Protein AF-A0A8S1VBM0-F1 (afdb_monomer_lite)

Secondary structure (DSSP, 8-state):
------S-HHHHHHHHHHHHHHHHHHHHHPPPSS--SPPP--SS---TT--HHHHHHHHHHHHHHHHHHHHHHHHHHHHHHHGGGT-----TTTTTTHHHHHHHHHHHHHHHHHHHHHHHH------HHHHHHHHHHHHHHHHHHHHHHHHS--HHHHHHHHHHHHHHHHHHHHHHHHHHHHHHHHGGG-----

Sequence (194 aa):
MWNIISINPICQKKKLVSDQERLLLNCKNMRKTINNGEPWKPSHSLSKVNNKYSHQEENKIMYQNNILLSKMMDIQRHNLRSQSSGQLPLSLSHVSNLNQRKFEKFKINQENQKFLSRLQSASSIYNKNYWYHDNEKNEIYKQIILKRTKLNQDYNDLARKSLETRSTGRMISSQQFKRRQMSDEQFYYQQPPE

Foldseek 3Di:
DDPCPDPDVVSVLVVLLVVLLVVVVCVVPPDDPDDPDDPDDDPDPPPPPDPVVVVVVVVVVVVVVVVVVVVVVVVVVVQVVCVVPPDHPPPPVVVPCPVVVVVVVVVVVVVVVVVVVCVVPDDPPDDVVVVVVVVVVVVVVVVVVVVVPVVDPPSNVVSVVVVVVVVVVVVVVVVVVVVVVVVVVVVVPDDDDD

pLDDT: mean 73.41, std 15.03, range [41.31, 97.12]

Structure (mmCIF, N/CA/C/O backbone):
data_AF-A0A8S1VBM0-F1
#
_entry.id   AF-A0A8S1VBM0-F1
#
loop_
_atom_site.group_PDB
_atom_site.id
_atom_site.type_symbol
_atom_site.label_atom_id
_atom_site.label_alt_id
_atom_site.label_comp_id
_atom_site.label_asym_id
_atom_site.label_entity_id
_atom_site.label_seq_id
_atom_site.pdbx_PDB_ins_code
_atom_site.Cartn_x
_atom_site.Cartn_y
_atom_site.Cartn_z
_atom_site.occupancy
_atom_site.B_iso_or_equiv
_atom_site.auth_seq_id
_atom_site.auth_comp_id
_atom_site.auth_asym_id
_atom_site.auth_atom_id
_atom_site.pdbx_PDB_model_num
ATOM 1 N N . MET A 1 1 ? 27.406 -29.392 -24.082 1.00 41.31 1 MET A N 1
ATOM 2 C CA . MET A 1 1 ? 26.660 -28.392 -24.882 1.00 41.31 1 MET A CA 1
ATOM 3 C C . MET A 1 1 ? 27.545 -27.174 -25.080 1.00 41.31 1 MET A C 1
ATOM 5 O O . MET A 1 1 ? 27.805 -26.466 -24.117 1.00 41.31 1 MET A O 1
ATOM 9 N N . TRP A 1 2 ? 28.052 -26.958 -26.292 1.00 50.28 2 TRP A N 1
ATOM 10 C CA . TRP A 1 2 ? 28.900 -25.807 -26.598 1.00 50.28 2 TRP A CA 1
ATOM 11 C C . TRP A 1 2 ? 28.019 -24.590 -26.868 1.00 50.28 2 TRP A C 1
ATOM 13 O O . TRP A 1 2 ? 27.415 -24.469 -27.930 1.00 50.28 2 TRP A O 1
ATOM 23 N N . ASN A 1 3 ? 27.923 -23.689 -25.894 1.00 54.72 3 ASN A N 1
ATOM 24 C CA . ASN A 1 3 ? 27.329 -22.373 -26.101 1.00 54.72 3 ASN A CA 1
ATOM 25 C C . ASN A 1 3 ? 28.380 -21.508 -26.817 1.00 54.72 3 ASN A C 1
ATOM 27 O O . ASN A 1 3 ? 29.051 -20.686 -26.199 1.00 54.72 3 ASN A O 1
ATOM 31 N N . ILE A 1 4 ? 28.585 -21.750 -28.117 1.00 57.62 4 ILE A N 1
ATOM 32 C CA . ILE A 1 4 ? 29.462 -20.922 -28.952 1.00 57.62 4 ILE A CA 1
ATOM 33 C C . ILE A 1 4 ? 28.720 -19.608 -29.188 1.00 57.62 4 ILE A C 1
ATOM 35 O O . ILE A 1 4 ? 28.039 -19.404 -30.192 1.00 57.62 4 ILE A O 1
ATOM 39 N N . ILE A 1 5 ? 28.799 -18.709 -28.211 1.00 59.00 5 ILE A N 1
ATOM 40 C CA . ILE A 1 5 ? 28.546 -17.299 -28.460 1.00 59.00 5 ILE A CA 1
ATOM 41 C C . ILE A 1 5 ? 29.641 -16.889 -29.439 1.00 59.00 5 ILE A C 1
ATOM 43 O O . ILE A 1 5 ? 30.825 -16.930 -29.114 1.00 59.00 5 ILE A O 1
ATOM 47 N N . SER A 1 6 ? 29.250 -16.577 -30.671 1.00 61.38 6 SER A N 1
ATOM 48 C CA . SER A 1 6 ? 30.164 -16.089 -31.699 1.00 61.38 6 SER A CA 1
ATOM 49 C C . SER A 1 6 ? 31.063 -14.993 -31.117 1.00 61.38 6 SER A C 1
ATOM 51 O O . SER A 1 6 ? 30.552 -14.022 -30.555 1.00 61.38 6 SER A O 1
ATOM 53 N N . ILE A 1 7 ? 32.380 -15.110 -31.285 1.00 69.56 7 ILE A N 1
ATOM 54 C CA . ILE A 1 7 ? 33.352 -14.083 -30.863 1.00 69.56 7 ILE A CA 1
ATOM 55 C C . ILE A 1 7 ? 33.103 -12.755 -31.610 1.00 69.56 7 ILE A C 1
ATOM 57 O O . ILE A 1 7 ? 33.493 -11.687 -31.152 1.00 69.56 7 ILE A O 1
ATOM 61 N N . ASN A 1 8 ? 32.389 -12.801 -32.741 1.00 81.56 8 ASN A N 1
ATOM 62 C CA . ASN A 1 8 ? 32.044 -11.626 -33.527 1.00 81.56 8 ASN A CA 1
ATOM 63 C C . ASN A 1 8 ? 31.072 -10.686 -32.766 1.00 81.56 8 ASN A C 1
ATOM 65 O O . ASN A 1 8 ? 29.928 -11.081 -32.496 1.00 81.56 8 ASN A O 1
ATOM 69 N N . PRO A 1 9 ? 31.466 -9.424 -32.496 1.00 78.75 9 PRO A N 1
ATOM 70 C CA . PRO A 1 9 ? 30.654 -8.467 -31.741 1.00 78.75 9 PRO A CA 1
ATOM 71 C C . PRO A 1 9 ? 29.328 -8.125 -32.436 1.00 78.75 9 PRO A C 1
ATOM 73 O O . PRO A 1 9 ? 28.331 -7.849 -31.770 1.00 78.75 9 PRO A O 1
ATOM 76 N N . ILE A 1 10 ? 29.262 -8.201 -33.769 1.00 80.44 10 ILE A N 1
ATOM 77 C CA . ILE A 1 10 ? 28.035 -7.943 -34.539 1.00 80.44 10 ILE A CA 1
ATOM 78 C C . ILE A 1 10 ? 26.997 -9.037 -34.275 1.00 80.44 10 ILE A C 1
ATOM 80 O O . ILE A 1 10 ? 25.811 -8.754 -34.097 1.00 80.44 10 ILE A O 1
ATOM 84 N N . CYS A 1 11 ? 27.432 -10.294 -34.237 1.00 79.44 11 CYS A N 1
ATOM 85 C CA . CYS A 1 11 ? 26.560 -11.435 -33.982 1.00 79.44 11 CYS A CA 1
ATOM 86 C C . CYS A 1 11 ? 26.061 -11.442 -32.528 1.00 79.44 11 CYS A C 1
ATOM 88 O O . CYS A 1 11 ? 24.878 -11.693 -32.298 1.00 79.44 11 CYS A O 1
ATOM 90 N N . GLN A 1 12 ? 26.913 -11.066 -31.566 1.00 79.88 12 GLN A N 1
ATOM 91 C CA . GLN A 1 12 ? 26.509 -10.867 -30.167 1.00 79.88 12 GLN A CA 1
ATOM 92 C C . GLN A 1 12 ? 25.450 -9.772 -30.042 1.00 79.88 12 GLN A C 1
ATOM 94 O O . GLN A 1 12 ? 24.412 -9.976 -29.416 1.00 79.88 12 GLN A O 1
ATOM 99 N N . LYS A 1 13 ? 25.670 -8.639 -30.715 1.00 80.88 13 LYS A N 1
ATOM 100 C CA . LYS A 1 13 ? 24.728 -7.521 -30.751 1.00 80.88 13 LYS A CA 1
ATOM 101 C C . LYS A 1 13 ? 23.368 -7.924 -31.321 1.00 80.88 13 LYS A C 1
ATOM 103 O O . LYS A 1 13 ? 22.338 -7.618 -30.732 1.00 80.88 13 LYS A O 1
ATOM 108 N N . LYS A 1 14 ? 23.357 -8.639 -32.451 1.00 82.38 14 LYS A N 1
ATOM 109 C CA . LYS A 1 14 ? 22.121 -9.147 -33.070 1.00 82.38 14 LYS A CA 1
ATOM 110 C C . LYS A 1 14 ? 21.377 -10.117 -32.153 1.00 82.38 14 LYS A C 1
ATOM 112 O O . LYS A 1 14 ? 20.157 -10.029 -32.056 1.00 82.38 14 LYS A O 1
ATOM 117 N N . LYS A 1 15 ? 22.101 -11.012 -31.475 1.00 83.62 15 LYS A N 1
ATOM 118 C CA . LYS A 1 15 ? 21.513 -11.952 -30.515 1.00 83.62 15 LYS A CA 1
ATOM 119 C C . LYS A 1 15 ? 20.880 -11.217 -29.332 1.00 83.62 15 LYS A C 1
ATOM 121 O O . LYS A 1 15 ? 19.719 -11.468 -29.041 1.00 83.62 15 LYS A O 1
ATOM 126 N N . LEU A 1 16 ? 21.590 -10.256 -28.735 1.00 82.88 16 LEU A N 1
ATOM 127 C CA . LEU A 1 16 ? 21.067 -9.433 -27.639 1.00 82.88 16 LEU A CA 1
ATOM 128 C C . LEU A 1 16 ? 19.791 -8.687 -28.035 1.00 82.88 16 LEU A C 1
ATOM 130 O O . LEU A 1 16 ? 18.797 -8.765 -27.321 1.00 82.88 16 LEU A O 1
ATOM 134 N N . VAL A 1 17 ? 19.783 -8.040 -29.205 1.00 84.19 17 VAL A N 1
ATOM 135 C CA . VAL A 1 17 ? 18.581 -7.367 -29.722 1.00 84.19 17 VAL A CA 1
ATOM 136 C C . VAL A 1 17 ? 17.434 -8.363 -29.903 1.00 84.19 17 VAL A C 1
ATOM 138 O O . VAL A 1 17 ? 16.327 -8.089 -29.456 1.00 84.19 17 VAL A O 1
ATOM 141 N N . SER A 1 18 ? 17.688 -9.540 -30.484 1.00 84.06 18 SER A N 1
ATOM 142 C CA . SER A 1 18 ? 16.665 -10.581 -30.661 1.00 84.06 18 SER A CA 1
ATOM 143 C C . SER A 1 18 ? 16.118 -11.117 -29.331 1.00 84.06 18 SER A C 1
ATOM 145 O O . SER A 1 18 ? 14.921 -11.391 -29.220 1.00 84.06 18 SER A O 1
ATOM 147 N N . ASP A 1 19 ? 16.971 -11.281 -28.323 1.00 84.56 19 ASP A N 1
ATOM 148 C CA . ASP A 1 19 ? 16.567 -11.724 -26.988 1.00 84.56 19 ASP A CA 1
ATOM 149 C C . ASP A 1 19 ? 15.713 -10.645 -26.296 1.00 84.56 19 ASP A C 1
ATOM 151 O O . ASP A 1 19 ? 14.686 -10.958 -25.686 1.00 84.56 19 ASP A O 1
ATOM 155 N N . GLN A 1 20 ? 16.062 -9.365 -26.470 1.00 86.00 20 GLN A N 1
ATOM 156 C CA . GLN A 1 20 ? 15.263 -8.230 -25.996 1.00 86.00 20 GLN A CA 1
ATOM 157 C C . GLN A 1 20 ? 13.934 -8.076 -26.734 1.00 86.00 20 GLN A C 1
ATOM 159 O O . GLN A 1 20 ? 12.915 -7.831 -26.090 1.00 86.00 20 GLN A O 1
ATOM 164 N N . GLU A 1 21 ? 13.894 -8.285 -28.051 1.00 84.81 21 GLU A N 1
ATOM 165 C CA . GLU A 1 21 ? 12.643 -8.344 -28.819 1.00 84.81 21 GLU A CA 1
ATOM 166 C C . GLU A 1 21 ? 11.703 -9.410 -28.248 1.00 84.81 21 GLU A C 1
ATOM 168 O O . GLU A 1 21 ? 10.519 -9.148 -28.020 1.00 84.81 21 GLU A O 1
ATOM 173 N N . ARG A 1 22 ? 12.235 -10.609 -27.974 1.00 86.06 22 ARG A N 1
ATOM 174 C CA . ARG A 1 22 ? 11.466 -11.715 -27.396 1.00 86.06 22 ARG A CA 1
ATOM 175 C C . ARG A 1 22 ? 10.947 -11.367 -26.003 1.00 86.06 22 ARG A C 1
ATOM 177 O O . ARG A 1 22 ? 9.781 -11.629 -25.713 1.00 86.06 22 ARG A O 1
ATOM 184 N N . LEU A 1 23 ? 11.781 -10.760 -25.158 1.00 86.81 23 LEU A N 1
ATOM 185 C CA . LEU A 1 23 ? 11.381 -10.307 -23.826 1.00 86.81 23 LEU A CA 1
ATOM 186 C C . LEU A 1 23 ? 10.255 -9.268 -23.902 1.00 86.81 23 LEU A C 1
ATOM 188 O O . LEU A 1 23 ? 9.234 -9.434 -23.240 1.00 86.81 23 LEU A O 1
ATOM 192 N N . LEU A 1 24 ? 10.400 -8.239 -24.740 1.00 87.94 24 LEU A N 1
ATOM 193 C CA . LEU A 1 24 ? 9.384 -7.197 -24.913 1.00 87.94 24 LEU A CA 1
ATOM 194 C C . LEU A 1 24 ? 8.060 -7.772 -25.428 1.00 87.94 24 LEU A C 1
ATOM 196 O O . LEU A 1 24 ? 6.992 -7.389 -24.947 1.00 87.94 24 LEU A O 1
ATOM 200 N N . LEU A 1 25 ? 8.117 -8.722 -26.366 1.00 87.50 25 LEU A N 1
ATOM 201 C CA . LEU A 1 25 ? 6.931 -9.411 -26.869 1.00 87.50 25 LEU A CA 1
ATOM 202 C C . LEU A 1 25 ? 6.246 -10.233 -25.768 1.00 87.50 25 LEU A C 1
ATOM 204 O O . LEU A 1 25 ? 5.023 -10.184 -25.639 1.00 87.50 25 LEU A O 1
ATOM 208 N N . ASN A 1 26 ? 7.024 -10.938 -24.944 1.00 86.31 26 ASN A N 1
ATOM 209 C CA . ASN A 1 26 ? 6.504 -11.688 -23.803 1.00 86.31 26 ASN A CA 1
ATOM 210 C C . ASN A 1 26 ? 5.850 -10.760 -22.776 1.00 86.31 26 ASN A C 1
ATOM 212 O O . ASN A 1 26 ? 4.734 -11.032 -22.348 1.00 86.31 26 ASN A O 1
ATOM 216 N N . CYS A 1 27 ? 6.493 -9.641 -22.428 1.00 85.12 27 CYS A N 1
ATOM 217 C CA . CYS A 1 27 ? 5.931 -8.636 -21.526 1.00 85.12 27 CYS A CA 1
ATOM 218 C C . CYS A 1 27 ? 4.619 -8.051 -22.066 1.00 85.12 27 CYS A C 1
ATOM 220 O O . CYS A 1 27 ? 3.666 -7.891 -21.309 1.00 85.12 27 CYS A O 1
ATOM 222 N N . LYS A 1 28 ? 4.545 -7.771 -23.374 1.00 84.38 28 LYS A N 1
ATOM 223 C CA . LYS A 1 28 ? 3.330 -7.257 -24.022 1.00 84.38 28 LYS A CA 1
ATOM 224 C C . LYS A 1 28 ? 2.183 -8.271 -24.004 1.00 84.38 28 LYS A C 1
ATOM 226 O O . LYS A 1 28 ? 1.036 -7.886 -23.798 1.00 84.38 28 LYS A O 1
ATOM 231 N N . ASN A 1 29 ? 2.493 -9.546 -24.223 1.00 84.31 29 ASN A N 1
ATOM 232 C CA . ASN A 1 29 ? 1.507 -10.628 -24.294 1.00 84.31 29 ASN A CA 1
ATOM 233 C C . ASN A 1 29 ? 1.225 -11.281 -22.930 1.00 84.31 29 ASN A C 1
ATOM 235 O O . ASN A 1 29 ? 0.433 -12.222 -22.848 1.00 84.31 29 ASN A O 1
ATOM 239 N N . MET A 1 30 ? 1.870 -10.812 -21.861 1.00 86.25 30 MET A N 1
ATOM 240 C CA . MET A 1 30 ? 1.673 -11.338 -20.519 1.00 86.25 30 MET A CA 1
ATOM 241 C C . MET A 1 30 ? 0.244 -11.049 -20.055 1.00 86.25 30 MET A C 1
ATOM 243 O O . MET A 1 30 ? -0.233 -9.912 -20.110 1.00 86.25 30 MET A O 1
ATOM 247 N N . ARG A 1 31 ? -0.457 -12.087 -19.585 1.00 81.56 31 ARG A N 1
ATOM 248 C CA . ARG A 1 31 ? -1.799 -11.928 -19.017 1.00 81.56 31 ARG A CA 1
ATOM 249 C C . ARG A 1 31 ? -1.705 -11.061 -17.763 1.00 81.56 31 ARG A C 1
ATOM 251 O O . ARG A 1 31 ? -0.885 -11.324 -16.887 1.00 81.56 31 ARG A O 1
ATOM 258 N N . LYS A 1 32 ? -2.548 -10.032 -17.676 1.00 82.81 32 LYS A N 1
ATOM 259 C CA . LYS A 1 32 ? -2.642 -9.188 -16.481 1.00 82.81 32 LYS A CA 1
ATOM 260 C C . LYS A 1 32 ? -3.213 -10.028 -15.338 1.00 82.81 32 LYS A C 1
ATOM 262 O O . LYS A 1 32 ? -4.311 -10.558 -15.468 1.00 82.81 32 LYS A O 1
ATOM 267 N N . THR A 1 33 ? -2.480 -10.140 -14.235 1.00 83.31 33 THR A N 1
ATOM 268 C CA . THR A 1 33 ? -2.930 -10.868 -13.034 1.00 83.31 33 THR A CA 1
ATOM 269 C C . THR A 1 33 ? -4.038 -10.118 -12.296 1.00 83.31 33 THR A C 1
ATOM 271 O O . THR A 1 33 ? -4.876 -10.729 -11.642 1.00 83.31 33 THR A O 1
ATOM 274 N N . ILE A 1 34 ? -4.049 -8.788 -12.414 1.00 82.31 34 ILE A N 1
ATOM 275 C CA . ILE A 1 34 ? -5.032 -7.912 -11.780 1.00 82.31 34 ILE A CA 1
ATOM 276 C C . ILE A 1 34 ? -5.958 -7.377 -12.868 1.00 82.31 34 ILE A C 1
ATOM 278 O O . ILE A 1 34 ? -5.514 -6.764 -13.844 1.00 82.31 34 ILE A O 1
ATOM 282 N N . ASN A 1 35 ? -7.253 -7.632 -12.702 1.00 81.69 35 ASN A N 1
ATOM 283 C CA . ASN A 1 35 ? -8.274 -7.043 -13.546 1.00 81.69 35 ASN A CA 1
ATOM 284 C C . ASN A 1 35 ? -8.491 -5.583 -13.120 1.00 81.69 35 ASN A C 1
ATOM 286 O O . ASN A 1 35 ? -9.055 -5.328 -12.063 1.00 81.69 35 ASN A O 1
ATOM 290 N N . ASN A 1 36 ? -8.042 -4.643 -13.954 1.00 83.94 36 ASN A N 1
ATOM 291 C CA . ASN A 1 36 ? -8.299 -3.207 -13.783 1.00 83.94 36 ASN A CA 1
ATOM 292 C C . ASN A 1 36 ? -9.535 -2.736 -14.571 1.00 83.94 36 ASN A C 1
ATOM 294 O O . ASN A 1 36 ? -9.713 -1.538 -14.775 1.00 83.94 36 ASN A O 1
ATOM 298 N N . GLY A 1 37 ? -10.331 -3.664 -15.107 1.00 84.62 37 GLY A N 1
ATOM 299 C CA . GLY A 1 37 ? -11.600 -3.344 -15.742 1.00 84.62 37 GLY A CA 1
ATOM 300 C C . GLY A 1 37 ? -12.577 -2.746 -14.738 1.00 84.62 37 GLY A C 1
ATOM 301 O O . GLY A 1 37 ? -12.447 -2.928 -13.526 1.00 84.62 37 GLY A O 1
ATOM 302 N N . GLU A 1 38 ? -13.564 -2.024 -15.255 1.00 81.81 38 GLU A N 1
ATOM 303 C CA . GLU A 1 38 ? -14.639 -1.504 -14.424 1.00 81.81 38 GLU A CA 1
ATOM 304 C C . GLU A 1 38 ? -15.346 -2.674 -13.716 1.00 81.81 38 GLU A C 1
ATOM 306 O O . GLU A 1 38 ? -15.646 -3.685 -14.364 1.00 81.81 38 GLU A O 1
ATOM 311 N N . PRO A 1 39 ? -15.580 -2.590 -12.392 1.00 83.31 39 PRO A N 1
ATOM 312 C CA . PRO A 1 39 ? -16.314 -3.631 -11.694 1.00 83.31 39 PRO A CA 1
ATOM 313 C C . PRO A 1 39 ? -17.693 -3.786 -12.332 1.00 83.31 39 PRO A C 1
ATOM 315 O O . PRO A 1 39 ? -18.308 -2.805 -12.754 1.00 83.31 39 PRO A O 1
ATOM 318 N N . TRP A 1 40 ? -18.185 -5.022 -12.394 1.00 82.75 40 TRP A N 1
ATOM 319 C CA . TRP A 1 40 ? -19.515 -5.290 -12.925 1.00 82.75 40 TRP A CA 1
ATOM 320 C C . TRP A 1 40 ? -20.564 -4.448 -12.186 1.00 82.75 40 TRP A C 1
ATOM 322 O O . TRP A 1 40 ? -20.644 -4.473 -10.955 1.00 82.75 40 TRP A O 1
ATOM 332 N N . LYS A 1 41 ? -21.363 -3.697 -12.950 1.00 76.56 41 LYS A N 1
ATOM 333 C CA . LYS A 1 41 ? -22.468 -2.884 -12.441 1.00 76.56 41 LYS A CA 1
ATOM 334 C C . LYS A 1 41 ? -23.795 -3.561 -12.804 1.00 76.56 41 LYS A C 1
ATOM 336 O O . LYS A 1 41 ? -24.053 -3.749 -13.993 1.00 76.56 41 LYS A O 1
ATOM 341 N N . PRO A 1 42 ? -24.649 -3.913 -11.828 1.00 76.31 42 PRO A N 1
ATOM 342 C CA . PRO A 1 42 ? -25.987 -4.402 -12.127 1.00 76.31 42 PRO A CA 1
ATOM 343 C C . PRO A 1 42 ? -26.808 -3.334 -12.860 1.00 76.31 42 PRO A C 1
ATOM 345 O O . PRO A 1 42 ? -26.780 -2.160 -12.495 1.00 76.31 42 PRO A O 1
ATOM 348 N N . SER A 1 43 ? -27.577 -3.763 -13.865 1.00 70.06 43 SER A N 1
ATOM 349 C CA . SER A 1 43 ? -28.420 -2.889 -14.702 1.00 70.06 43 SER A CA 1
ATOM 350 C C . SER A 1 43 ? -29.561 -2.209 -13.933 1.00 70.06 43 SER A C 1
ATOM 352 O O . SER A 1 43 ? -30.090 -1.195 -14.383 1.00 70.06 43 SER A O 1
ATOM 354 N N . HIS A 1 44 ? -29.945 -2.745 -12.774 1.00 64.69 44 HIS A N 1
ATOM 355 C CA . HIS A 1 44 ? -30.928 -2.144 -11.884 1.00 64.69 44 HIS A CA 1
ATOM 356 C C . HIS A 1 44 ? -30.281 -1.916 -10.526 1.00 64.69 44 HIS A C 1
ATOM 358 O O . HIS A 1 44 ? -29.773 -2.846 -9.900 1.00 64.69 44 HIS A O 1
ATOM 364 N N . SER A 1 45 ? -30.289 -0.656 -10.091 1.00 55.34 45 SER A N 1
ATOM 365 C CA . SER A 1 45 ? -29.896 -0.256 -8.747 1.00 55.34 45 SER A CA 1
ATOM 366 C C . SER A 1 45 ? -30.650 -1.140 -7.756 1.00 55.34 45 SER A C 1
ATOM 368 O O . SER A 1 45 ? -31.877 -1.056 -7.670 1.00 55.34 45 SER A O 1
ATOM 370 N N . LEU A 1 46 ? -29.941 -2.001 -7.019 1.00 57.47 46 LEU A N 1
ATOM 371 C CA . LEU A 1 46 ? -30.458 -2.499 -5.750 1.00 57.47 46 LEU A CA 1
ATOM 372 C C . LEU A 1 46 ? -30.592 -1.256 -4.880 1.00 57.47 46 LEU A C 1
ATOM 374 O O . LEU A 1 46 ? -29.626 -0.791 -4.277 1.00 57.47 46 LEU A O 1
ATOM 378 N N . SER A 1 47 ? -31.778 -0.654 -4.973 1.00 55.03 47 SER A N 1
ATOM 379 C CA . SER A 1 47 ? -32.186 0.561 -4.300 1.00 55.03 47 SER A CA 1
ATOM 380 C C . SER A 1 47 ? -31.595 0.564 -2.899 1.00 55.03 47 SER A C 1
ATOM 382 O O . SER A 1 47 ? -31.883 -0.322 -2.092 1.00 55.03 47 SER A O 1
ATOM 384 N N . LYS A 1 48 ? -30.792 1.591 -2.607 1.00 55.66 48 LYS A N 1
ATOM 385 C CA . LYS A 1 48 ? -30.218 1.868 -1.283 1.00 55.66 48 LYS A CA 1
ATOM 386 C C . LYS A 1 48 ? -31.279 1.992 -0.175 1.00 55.66 48 LYS A C 1
ATOM 388 O O . LYS A 1 48 ? -30.919 2.188 0.975 1.00 55.66 48 LYS A O 1
ATOM 393 N N . VAL A 1 49 ? -32.565 1.893 -0.514 1.00 54.88 49 VAL A N 1
ATOM 394 C CA . VAL A 1 49 ? -33.705 2.151 0.366 1.00 54.88 49 VAL A CA 1
ATOM 395 C C . VAL A 1 49 ? -34.502 0.882 0.701 1.00 54.88 49 VAL A C 1
ATOM 397 O O . VAL A 1 49 ? -35.367 0.933 1.562 1.00 54.88 49 VAL A O 1
ATOM 400 N N . ASN A 1 50 ? -34.234 -0.270 0.070 1.00 56.22 50 ASN A N 1
ATOM 401 C CA . ASN A 1 50 ? -34.991 -1.500 0.353 1.00 56.22 50 ASN A CA 1
ATOM 402 C C . ASN A 1 50 ? -34.096 -2.739 0.482 1.00 56.22 50 ASN A C 1
ATOM 404 O O . ASN A 1 50 ? -34.374 -3.807 -0.068 1.00 56.22 50 ASN A O 1
ATOM 408 N N . ASN A 1 51 ? -32.984 -2.601 1.208 1.00 60.81 51 ASN A N 1
ATOM 409 C CA . ASN A 1 51 ? -32.241 -3.770 1.651 1.00 60.81 51 ASN A CA 1
ATOM 410 C C . ASN A 1 51 ? -33.033 -4.436 2.786 1.00 60.81 51 ASN A C 1
ATOM 412 O O . ASN A 1 51 ? -32.935 -4.027 3.943 1.00 60.81 51 ASN A O 1
ATOM 416 N N . LYS A 1 52 ? -33.825 -5.461 2.442 1.00 58.31 52 LYS A N 1
ATOM 417 C CA . LYS A 1 52 ? -34.625 -6.287 3.367 1.00 58.31 52 LYS A CA 1
ATOM 418 C C . LYS A 1 52 ? -33.856 -6.690 4.635 1.00 58.31 52 LYS A C 1
ATOM 420 O O . LYS A 1 52 ? -34.461 -6.813 5.694 1.00 58.31 52 LYS A O 1
ATOM 425 N N . TYR A 1 53 ? -32.537 -6.864 4.538 1.00 56.84 53 TYR A N 1
ATOM 426 C CA . TYR A 1 53 ? -31.680 -7.243 5.660 1.00 56.84 53 TYR A CA 1
ATOM 427 C C . TYR A 1 53 ? -31.352 -6.072 6.607 1.00 56.84 53 TYR A C 1
ATOM 429 O O . TYR A 1 53 ? -31.377 -6.277 7.817 1.00 56.84 53 TYR A O 1
ATOM 437 N N . SER A 1 54 ? -31.157 -4.847 6.092 1.00 62.19 54 SER A N 1
ATOM 438 C CA . SER A 1 54 ? -30.913 -3.644 6.923 1.00 62.19 54 SER A CA 1
ATOM 439 C C . SER A 1 54 ? -32.125 -3.333 7.794 1.00 62.19 54 SER A C 1
ATOM 441 O O . SER A 1 54 ? -32.013 -3.159 9.002 1.00 62.19 54 SER A O 1
ATOM 443 N N . HIS A 1 55 ? -33.318 -3.379 7.197 1.00 67.62 55 HIS A N 1
ATOM 444 C CA . HIS A 1 55 ? -34.551 -3.056 7.909 1.00 67.62 55 HIS A CA 1
ATOM 445 C C . HIS A 1 55 ? -34.908 -4.107 8.975 1.00 67.62 55 HIS A C 1
ATOM 447 O O . HIS A 1 55 ? -35.482 -3.790 10.014 1.00 67.62 55 HIS A O 1
ATOM 453 N N . GLN A 1 56 ? -34.552 -5.378 8.755 1.00 74.25 56 GLN A N 1
ATOM 454 C CA . GLN A 1 56 ? -34.717 -6.425 9.768 1.00 74.25 56 GLN A CA 1
ATOM 455 C C . GLN A 1 56 ? -33.776 -6.236 10.961 1.00 74.25 56 GLN A C 1
ATOM 457 O O . GLN A 1 56 ? -34.177 -6.499 12.094 1.00 74.25 56 GLN A O 1
ATOM 462 N N . GLU A 1 57 ? -32.541 -5.802 10.724 1.00 74.56 57 GLU A N 1
ATOM 463 C CA . GLU A 1 57 ? -31.568 -5.543 11.784 1.00 74.56 57 GLU A CA 1
ATOM 464 C C . GLU A 1 57 ? -31.929 -4.284 12.582 1.00 74.56 57 GLU A C 1
ATOM 466 O O . GLU A 1 57 ? -31.994 -4.338 13.809 1.00 74.56 57 GLU A O 1
ATOM 471 N N . GLU A 1 58 ? -32.308 -3.199 11.903 1.00 79.69 58 GLU A N 1
ATOM 472 C CA . GLU A 1 58 ? -32.821 -1.970 12.523 1.00 79.69 58 GLU A CA 1
ATOM 473 C C . GLU A 1 58 ? -34.047 -2.241 13.410 1.00 79.69 58 GLU A C 1
ATOM 475 O O . GLU A 1 58 ? -34.104 -1.788 14.554 1.00 79.69 58 GLU A O 1
ATOM 480 N N . ASN A 1 59 ? -35.001 -3.051 12.938 1.00 84.88 59 ASN A N 1
ATOM 481 C CA . ASN A 1 59 ? -36.184 -3.418 13.721 1.00 84.88 59 ASN A CA 1
ATOM 482 C C . ASN A 1 59 ? -35.845 -4.295 14.937 1.00 84.88 59 ASN A C 1
ATOM 484 O O . ASN A 1 59 ? -36.450 -4.135 15.999 1.00 84.88 59 ASN A O 1
ATOM 488 N N . LYS A 1 60 ? -34.857 -5.195 14.824 1.00 88.56 60 LYS A N 1
ATOM 489 C CA . LYS A 1 60 ? -34.357 -5.972 15.972 1.00 88.56 60 LYS A CA 1
ATOM 490 C C . LYS A 1 60 ? -33.706 -5.067 17.012 1.00 88.56 60 LYS A C 1
ATOM 492 O O . LYS A 1 60 ? -33.975 -5.235 18.200 1.00 88.56 60 LYS A O 1
ATOM 497 N N . ILE A 1 61 ? -32.899 -4.102 16.572 1.00 85.19 61 ILE A N 1
ATOM 498 C CA . ILE A 1 61 ? -32.265 -3.112 17.448 1.00 85.19 61 ILE A CA 1
ATOM 499 C C . ILE A 1 61 ? -33.338 -2.283 18.162 1.00 85.19 61 ILE A C 1
ATOM 501 O O . ILE A 1 61 ? -33.304 -2.163 19.383 1.00 85.19 61 ILE A O 1
ATOM 505 N N . MET A 1 62 ? -34.341 -1.780 17.438 1.00 90.25 62 MET A N 1
ATOM 506 C CA . MET A 1 62 ? -35.447 -1.021 18.032 1.00 90.25 6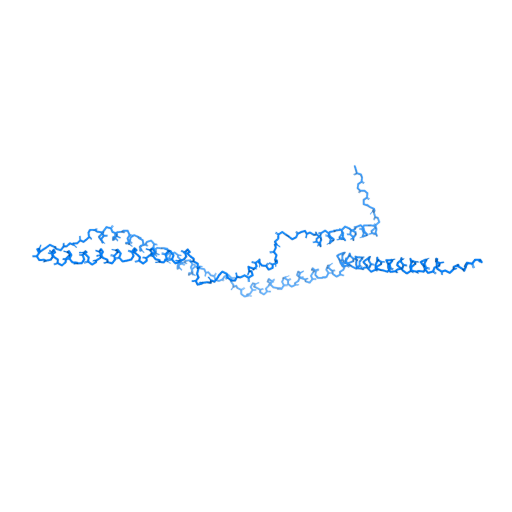2 MET A CA 1
ATOM 507 C C . MET A 1 62 ? -36.243 -1.843 19.052 1.00 90.25 62 MET A C 1
ATOM 509 O O . MET A 1 62 ? -36.542 -1.357 20.142 1.00 90.25 62 MET A O 1
ATOM 513 N N . TYR A 1 63 ? -36.538 -3.108 18.749 1.00 94.31 63 TYR A N 1
ATOM 514 C CA . TYR A 1 63 ? -37.215 -4.007 19.683 1.00 94.31 63 TYR A CA 1
ATOM 515 C C . TYR A 1 63 ? -36.393 -4.246 20.961 1.00 94.31 63 TYR A C 1
ATOM 517 O O . TYR A 1 63 ? -36.920 -4.142 22.070 1.00 94.31 63 TYR A O 1
ATOM 525 N N . GLN A 1 64 ? -35.089 -4.503 20.826 1.00 93.62 64 GLN A N 1
ATOM 526 C CA . GLN A 1 64 ? -34.189 -4.673 21.970 1.00 93.62 64 GLN A CA 1
ATOM 527 C C . GLN A 1 64 ? -34.051 -3.389 22.796 1.00 93.62 64 GLN A C 1
ATOM 529 O O . GLN A 1 64 ? -34.061 -3.457 24.026 1.00 93.62 64 GLN A O 1
ATOM 534 N N . ASN A 1 65 ? -33.997 -2.224 22.147 1.00 92.69 65 ASN A N 1
ATOM 535 C CA . ASN A 1 65 ? -33.965 -0.925 22.815 1.00 92.69 65 ASN A CA 1
ATOM 536 C C . ASN A 1 65 ? -35.246 -0.669 23.616 1.00 92.69 65 ASN A C 1
ATOM 538 O O . ASN A 1 65 ? -35.168 -0.206 24.750 1.00 92.69 65 ASN A O 1
ATOM 542 N N . ASN A 1 66 ? -36.412 -1.032 23.079 1.00 93.50 66 ASN A N 1
ATOM 543 C CA . ASN A 1 66 ? -37.679 -0.922 23.802 1.00 93.50 66 ASN A CA 1
ATOM 544 C C . ASN A 1 66 ? -37.717 -1.835 25.037 1.00 93.50 66 ASN A C 1
ATOM 546 O O . ASN A 1 66 ? -38.149 -1.405 26.106 1.00 93.50 66 ASN A O 1
ATOM 550 N N . ILE A 1 67 ? -37.209 -3.069 24.929 1.00 94.19 67 ILE A N 1
ATOM 551 C CA . ILE A 1 67 ? -37.075 -3.973 26.084 1.00 94.19 67 ILE A CA 1
ATOM 552 C C . ILE A 1 67 ? -36.131 -3.379 27.130 1.00 94.19 67 ILE A C 1
ATOM 554 O O . ILE A 1 67 ? -36.434 -3.406 28.324 1.00 94.19 67 ILE A O 1
ATOM 558 N N . LEU A 1 68 ? -34.980 -2.861 26.698 1.00 93.69 68 LEU A N 1
ATOM 559 C CA . LEU A 1 68 ? -34.002 -2.247 27.589 1.00 93.69 68 LEU A CA 1
ATOM 560 C C . LEU A 1 68 ? -34.606 -1.045 28.317 1.00 93.69 68 LEU A C 1
ATOM 562 O O . LEU A 1 68 ? -34.483 -0.956 29.535 1.00 93.69 68 LEU A O 1
ATOM 566 N N . LEU A 1 69 ? -35.297 -0.169 27.588 1.00 92.94 69 LEU A N 1
ATOM 567 C CA . LEU A 1 69 ? -35.966 0.999 28.145 1.00 92.94 69 LEU A CA 1
ATOM 568 C C . LEU A 1 69 ? -37.034 0.592 29.166 1.00 92.94 69 LEU A C 1
ATOM 570 O O . LEU A 1 69 ? -37.056 1.143 30.263 1.00 92.94 69 LEU A O 1
ATOM 574 N N . SER A 1 70 ? -37.860 -0.415 28.859 1.00 91.44 70 SER A N 1
ATOM 575 C CA . SER A 1 70 ? -38.842 -0.950 29.811 1.00 91.44 70 SER A CA 1
ATOM 576 C C . SER A 1 70 ? -38.164 -1.451 31.087 1.00 91.44 70 SER A C 1
ATOM 578 O O . SER A 1 70 ? -38.547 -1.052 32.182 1.00 91.44 70 SER A O 1
ATOM 580 N N . LYS A 1 71 ? -37.092 -2.244 30.962 1.00 92.50 71 LYS A N 1
ATOM 581 C CA . LYS A 1 71 ? -36.329 -2.746 32.116 1.00 92.50 71 LYS A CA 1
ATOM 582 C C . LYS A 1 71 ? -35.690 -1.621 32.928 1.00 92.50 71 LYS A C 1
ATOM 584 O O . LYS A 1 71 ? -35.682 -1.687 34.152 1.00 92.50 71 LYS A O 1
ATOM 589 N N . MET A 1 72 ? -35.159 -0.587 32.273 1.00 83.75 72 MET A N 1
ATOM 590 C CA . MET A 1 72 ? -34.608 0.592 32.947 1.00 83.75 72 MET A CA 1
ATOM 591 C C . MET A 1 72 ? -35.688 1.347 33.726 1.00 83.75 72 MET A C 1
ATOM 593 O O . MET A 1 72 ? -35.456 1.714 34.877 1.00 83.75 72 MET A O 1
ATOM 597 N N . MET A 1 73 ? -36.872 1.525 33.136 1.00 86.12 73 MET A N 1
ATOM 598 C CA . MET A 1 73 ? -38.020 2.143 33.802 1.00 86.12 73 MET A CA 1
ATOM 599 C C . MET A 1 73 ? -38.496 1.309 34.995 1.00 86.12 73 MET A C 1
ATOM 601 O O . MET A 1 73 ? -38.782 1.866 36.053 1.00 86.12 73 MET A O 1
ATOM 605 N N . ASP A 1 74 ? -38.529 -0.017 34.866 1.00 83.62 74 ASP A N 1
ATOM 606 C CA . ASP A 1 74 ? -38.900 -0.925 35.954 1.00 83.62 74 ASP A CA 1
ATOM 607 C C . ASP A 1 74 ? -37.879 -0.886 37.098 1.00 83.62 74 ASP A C 1
ATOM 609 O O . ASP A 1 74 ? -38.265 -0.803 38.264 1.00 83.62 74 ASP A O 1
ATOM 613 N N . ILE A 1 75 ? -36.579 -0.851 36.785 1.00 78.06 75 ILE A N 1
ATOM 614 C CA . ILE A 1 75 ? -35.505 -0.668 37.773 1.00 78.06 75 ILE A CA 1
ATOM 615 C C . ILE A 1 75 ? -35.644 0.684 38.478 1.00 78.06 75 ILE A C 1
ATOM 617 O O . ILE A 1 75 ? -35.552 0.747 39.702 1.00 78.06 75 ILE A O 1
ATOM 621 N N . GLN A 1 76 ? -35.895 1.769 37.741 1.00 76.69 76 GLN A N 1
ATOM 622 C CA . GLN A 1 76 ? -36.112 3.093 38.331 1.00 76.69 76 GLN A CA 1
ATOM 623 C C . GLN A 1 76 ? -37.329 3.100 39.261 1.00 76.69 76 GLN A C 1
ATOM 625 O O . GLN A 1 76 ? -37.231 3.579 40.389 1.00 76.69 76 GLN A O 1
ATOM 630 N N . ARG A 1 77 ? -38.451 2.510 38.834 1.00 75.62 77 ARG A N 1
ATOM 631 C CA . ARG A 1 77 ? -39.662 2.356 39.656 1.00 75.62 77 ARG A CA 1
ATOM 632 C C . ARG A 1 77 ? -39.400 1.517 40.906 1.00 75.62 77 ARG A C 1
ATOM 634 O O . ARG A 1 77 ? -39.852 1.888 41.985 1.00 75.62 77 ARG A O 1
ATOM 641 N N . HIS A 1 78 ? -38.645 0.426 40.788 1.00 69.00 78 HIS A N 1
ATOM 642 C CA . HIS A 1 78 ? -38.271 -0.425 41.917 1.00 69.00 78 HIS A CA 1
ATOM 643 C C . HIS A 1 78 ? -37.330 0.293 42.897 1.00 69.00 78 HIS A C 1
ATOM 645 O O . HIS A 1 78 ? -37.524 0.205 44.106 1.00 69.00 78 HIS A O 1
ATOM 651 N N . ASN A 1 79 ? -36.361 1.064 42.397 1.00 61.66 79 ASN A N 1
ATOM 652 C CA . ASN A 1 79 ? -35.458 1.876 43.218 1.00 61.66 79 ASN A CA 1
ATOM 653 C C . ASN A 1 79 ? -36.203 2.996 43.957 1.00 61.66 79 ASN A C 1
ATOM 655 O O . ASN A 1 79 ? -35.898 3.271 45.112 1.00 61.66 79 ASN A O 1
ATOM 659 N N . LEU A 1 80 ? -37.214 3.610 43.335 1.00 60.44 80 LEU A N 1
ATOM 660 C CA . LEU A 1 80 ? -38.094 4.578 44.001 1.00 60.44 80 LEU A CA 1
ATOM 661 C C . LEU A 1 80 ? -38.928 3.914 45.109 1.00 60.44 80 LEU A C 1
ATOM 663 O O . LEU A 1 80 ? -39.160 4.518 46.153 1.00 60.44 80 LEU A O 1
ATOM 667 N N . ARG A 1 81 ? -39.335 2.654 44.912 1.00 56.88 81 ARG A N 1
ATOM 668 C CA . ARG A 1 81 ? -40.099 1.868 45.893 1.00 56.88 81 ARG A CA 1
ATOM 669 C C . ARG A 1 81 ? -39.237 1.318 47.038 1.00 56.88 81 ARG A C 1
ATOM 671 O O . ARG A 1 81 ? -39.755 1.149 48.131 1.00 56.88 81 ARG A O 1
ATOM 678 N N . SER A 1 82 ? -37.940 1.071 46.825 1.00 52.84 82 SER A N 1
ATOM 679 C CA . SER A 1 82 ? -37.016 0.640 47.893 1.00 52.84 82 SER A CA 1
ATOM 680 C C . SER A 1 82 ? -36.509 1.802 48.760 1.00 52.84 82 SER A C 1
ATOM 682 O O . SER A 1 82 ? -36.026 1.581 49.868 1.00 52.84 82 SER A O 1
ATOM 684 N N . GLN A 1 83 ? -36.639 3.047 48.291 1.00 51.97 83 GLN A N 1
ATOM 685 C CA . GLN A 1 83 ? -36.286 4.252 49.054 1.00 51.97 83 GLN A CA 1
ATOM 686 C C . GLN A 1 83 ? -37.305 4.581 50.161 1.00 51.97 83 GLN A C 1
ATOM 688 O O . GLN A 1 83 ? -36.955 5.282 51.107 1.00 51.97 83 GLN A O 1
ATOM 693 N N . SER A 1 84 ? -38.530 4.032 50.121 1.00 51.69 84 SER A N 1
ATOM 694 C CA . SER A 1 84 ? -39.477 4.139 51.248 1.00 51.69 84 SER A CA 1
ATOM 695 C C . SER A 1 84 ? -39.111 3.237 52.434 1.00 51.69 84 SER A C 1
ATOM 697 O O . SER A 1 84 ? -39.727 3.335 53.490 1.00 51.69 84 SER A O 1
ATOM 699 N N . SER A 1 85 ? -38.110 2.366 52.278 1.00 53.19 85 SER A N 1
ATOM 700 C CA . SER A 1 85 ? -37.584 1.490 53.325 1.00 53.19 85 SER A CA 1
ATOM 701 C C . SER A 1 85 ? -36.072 1.663 53.490 1.00 53.19 85 SER A C 1
ATOM 703 O O . SER A 1 85 ? -35.342 0.682 53.463 1.00 53.19 85 SER A O 1
ATOM 705 N N . GLY A 1 86 ? -35.584 2.904 53.603 1.00 51.62 86 GLY A N 1
ATOM 706 C CA . GLY A 1 86 ? -34.312 3.266 54.260 1.00 51.62 86 GLY A CA 1
ATOM 707 C C . GLY A 1 86 ? -32.993 2.619 53.798 1.00 51.62 86 GLY A C 1
ATOM 708 O O . GLY A 1 86 ? -31.955 2.909 54.385 1.00 51.62 86 GLY A O 1
ATOM 709 N N . GLN A 1 87 ? -32.977 1.767 52.775 1.00 53.09 87 GLN A N 1
ATOM 710 C CA . GLN A 1 87 ? -31.782 1.07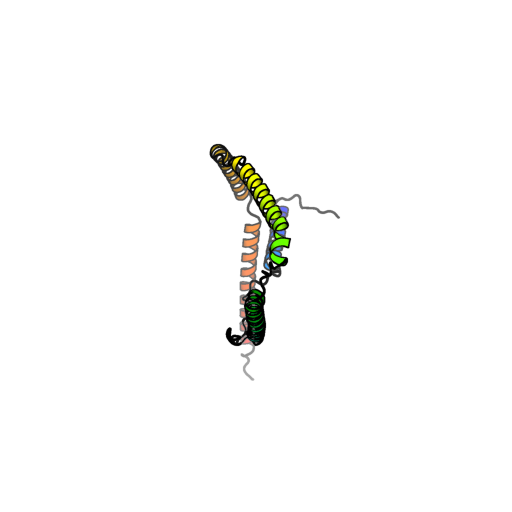6 52.298 1.00 53.09 87 GLN A CA 1
ATOM 711 C C . GLN A 1 87 ? -31.496 1.490 50.858 1.00 53.09 87 GLN A C 1
ATOM 713 O O . GLN A 1 87 ? -32.189 1.099 49.918 1.00 53.09 87 GLN A O 1
ATOM 718 N N . LEU A 1 88 ? -30.446 2.302 50.693 1.00 49.84 88 LEU A N 1
ATOM 719 C CA . LEU A 1 88 ? -29.878 2.600 49.384 1.00 49.84 88 LEU A CA 1
ATOM 720 C C . LEU A 1 88 ? -29.406 1.294 48.725 1.00 49.84 88 LEU A C 1
ATOM 722 O O . LEU A 1 88 ? -28.553 0.610 49.299 1.00 49.84 88 LEU A O 1
ATOM 726 N N . PRO A 1 89 ? -29.841 0.973 47.495 1.00 48.53 89 PRO A N 1
ATOM 727 C CA . PRO A 1 89 ? -29.183 -0.056 46.719 1.00 48.53 89 PRO A CA 1
ATOM 728 C C . PRO A 1 89 ? -27.918 0.566 46.117 1.00 48.53 89 PRO A C 1
ATOM 730 O O . PRO A 1 89 ? -27.934 1.117 45.016 1.00 48.53 89 PRO A O 1
ATOM 733 N N . LEU A 1 90 ? -26.795 0.494 46.837 1.00 51.12 90 LEU A N 1
ATOM 734 C CA . LEU A 1 90 ? -25.491 0.590 46.185 1.00 51.12 90 LEU A CA 1
ATOM 735 C C . LEU A 1 90 ? -25.401 -0.607 45.235 1.00 51.12 90 LEU A C 1
ATOM 737 O O . LEU A 1 90 ? -25.153 -1.732 45.665 1.00 51.12 90 LEU A O 1
ATOM 741 N N . SER A 1 91 ? -25.641 -0.389 43.941 1.00 49.47 91 SER A N 1
ATOM 742 C CA . SER A 1 91 ? -25.453 -1.439 42.947 1.00 49.47 91 SER A CA 1
ATOM 743 C C . SER A 1 91 ? -23.985 -1.873 42.982 1.00 49.47 91 SER A C 1
ATOM 745 O O . SER A 1 91 ? -23.086 -1.132 42.569 1.00 49.47 91 SER A O 1
ATOM 747 N N . LEU A 1 92 ? -23.750 -3.082 43.482 1.00 49.53 92 LEU A N 1
ATOM 748 C CA . LEU A 1 92 ? -22.442 -3.704 43.696 1.00 49.53 92 LEU A CA 1
ATOM 749 C C . LEU A 1 92 ? -21.572 -3.763 42.414 1.00 49.53 92 LEU A C 1
ATOM 751 O O . LEU A 1 92 ? -20.355 -3.913 42.490 1.00 49.53 92 LEU A O 1
ATOM 755 N N . SER A 1 93 ? -22.170 -3.565 41.232 1.00 50.78 93 SER A N 1
ATOM 756 C CA . SER A 1 93 ? -21.513 -3.534 39.917 1.00 50.78 93 SER A CA 1
ATOM 757 C C . SER A 1 93 ? -20.708 -2.260 39.615 1.00 50.78 93 SER A C 1
ATOM 759 O O . SER A 1 93 ? -19.781 -2.308 38.809 1.00 50.78 93 SER A O 1
ATOM 761 N N . HIS A 1 94 ? -21.012 -1.120 40.248 1.00 50.41 94 HIS A N 1
ATOM 762 C CA . HIS A 1 94 ? -20.248 0.120 40.035 1.00 50.41 94 HIS A CA 1
ATOM 763 C C . HIS A 1 94 ? -18.939 0.160 40.838 1.00 50.41 94 HIS A C 1
ATOM 765 O O . HIS A 1 94 ? -18.007 0.876 40.468 1.00 50.41 94 HIS A O 1
ATOM 771 N N . VAL A 1 95 ? -18.847 -0.634 41.908 1.00 54.50 95 VAL A N 1
ATOM 772 C CA . VAL A 1 95 ? -17.681 -0.689 42.803 1.00 54.50 95 VAL A CA 1
ATOM 773 C C . VAL A 1 95 ? -16.643 -1.714 42.319 1.00 54.50 95 VAL A C 1
ATOM 775 O O . VAL A 1 95 ? -15.445 -1.491 42.489 1.00 54.50 95 VAL A O 1
ATOM 778 N N . SER A 1 96 ? -17.058 -2.788 41.633 1.00 55.44 96 SER A N 1
ATOM 779 C CA . SER A 1 96 ? -16.162 -3.892 41.241 1.00 55.44 96 SER A CA 1
ATOM 780 C C . SER A 1 96 ? -15.117 -3.537 40.170 1.00 55.44 96 SER A C 1
ATOM 782 O O . SER A 1 96 ? -14.068 -4.171 40.119 1.00 55.44 96 SER A O 1
ATOM 784 N N . ASN A 1 97 ? -15.338 -2.495 39.361 1.00 63.38 97 ASN A N 1
ATOM 785 C CA . ASN A 1 97 ? -14.422 -2.096 38.278 1.00 63.38 97 ASN A CA 1
ATOM 786 C C . ASN A 1 97 ? -13.522 -0.895 38.606 1.00 63.38 97 ASN A C 1
ATOM 788 O O . ASN A 1 97 ? -12.772 -0.419 37.749 1.00 63.38 97 ASN A O 1
ATOM 792 N N . LEU A 1 98 ? -13.564 -0.383 39.840 1.00 75.81 98 LEU A N 1
ATOM 793 C CA . LEU A 1 98 ? -12.794 0.805 40.211 1.00 75.81 98 LEU A CA 1
ATOM 794 C C . LEU A 1 98 ? -11.279 0.539 40.179 1.00 75.81 98 LEU A C 1
ATOM 796 O O . LEU A 1 98 ? -10.507 1.374 39.709 1.00 75.81 98 LEU A O 1
ATOM 800 N N . ASN A 1 99 ? -10.861 -0.639 40.644 1.00 79.81 99 ASN A N 1
ATOM 801 C CA . ASN A 1 99 ? -9.453 -1.036 40.687 1.00 79.81 99 ASN A CA 1
ATOM 802 C C . ASN A 1 99 ? -8.903 -1.341 39.291 1.00 79.81 99 ASN A C 1
ATOM 804 O O . ASN A 1 99 ? -7.804 -0.896 38.967 1.00 79.81 99 ASN A O 1
ATOM 808 N N . GLN A 1 100 ? -9.695 -1.995 38.437 1.00 80.44 100 GLN A N 1
ATOM 809 C CA . GLN A 1 100 ? -9.328 -2.222 37.041 1.00 80.44 100 GLN A CA 1
ATOM 810 C C . GLN A 1 100 ? -9.173 -0.896 36.285 1.00 80.44 100 GLN A C 1
ATOM 812 O O . GLN A 1 100 ? -8.151 -0.665 35.645 1.00 80.44 100 GLN A O 1
ATOM 817 N N . ARG A 1 101 ? -10.116 0.039 36.452 1.00 83.50 101 ARG A N 1
ATOM 818 C CA . ARG A 1 101 ? -10.031 1.371 35.837 1.00 83.50 101 ARG A CA 1
ATOM 819 C C . ARG A 1 101 ? -8.817 2.167 36.329 1.00 83.50 101 ARG A C 1
ATOM 821 O O . ARG A 1 101 ? -8.178 2.864 35.543 1.00 83.50 101 ARG A O 1
ATOM 828 N N . LYS A 1 102 ? -8.483 2.077 37.622 1.00 88.38 102 LYS A N 1
ATOM 829 C CA . LYS A 1 102 ? -7.268 2.693 38.186 1.00 88.38 102 LYS A CA 1
ATOM 830 C C . LYS A 1 102 ? -6.000 2.090 37.576 1.00 88.38 102 LYS A C 1
ATOM 832 O O . LYS A 1 102 ? -5.101 2.844 37.209 1.00 88.38 102 LYS A O 1
ATOM 837 N N . PHE A 1 103 ? -5.949 0.767 37.433 1.00 89.94 103 PHE A N 1
ATOM 838 C CA . PHE A 1 103 ? -4.825 0.060 36.823 1.00 89.94 103 PHE A CA 1
ATOM 839 C C . PHE A 1 103 ? -4.649 0.425 35.342 1.00 89.94 103 PHE A C 1
ATOM 841 O O . PHE A 1 103 ? -3.550 0.776 34.921 1.00 89.94 103 PHE A O 1
ATOM 848 N N . GLU A 1 104 ? -5.732 0.436 34.566 1.00 89.56 104 GLU A N 1
ATOM 849 C CA . GLU A 1 104 ? -5.710 0.838 33.155 1.00 89.56 104 GLU A CA 1
ATOM 850 C C . GLU A 1 104 ? -5.262 2.295 32.990 1.00 89.56 104 GLU A C 1
ATOM 852 O O . GLU A 1 104 ? -4.392 2.587 32.170 1.00 89.56 104 GLU A O 1
ATOM 857 N N . LYS A 1 105 ? -5.769 3.210 33.829 1.00 94.19 105 LYS A N 1
ATOM 858 C CA . LYS A 1 105 ? -5.339 4.616 33.831 1.00 94.19 105 LYS A CA 1
ATOM 859 C C . LYS A 1 105 ? -3.847 4.760 34.148 1.00 94.19 105 LYS A C 1
ATOM 861 O O . LYS A 1 105 ? -3.163 5.566 33.519 1.00 94.19 105 LYS A O 1
ATOM 866 N N . PHE A 1 106 ? -3.338 3.988 35.108 1.00 95.44 106 PHE A N 1
ATOM 867 C CA . PHE A 1 106 ? -1.914 3.970 35.437 1.00 95.44 106 PHE A CA 1
ATOM 868 C C . PHE A 1 106 ? -1.069 3.460 34.262 1.00 95.44 106 PHE A C 1
ATOM 870 O O . PHE A 1 106 ? -0.083 4.102 33.897 1.00 95.44 106 PHE A O 1
ATOM 877 N N . LYS A 1 107 ? -1.492 2.364 33.620 1.00 96.31 107 LYS A N 1
ATOM 878 C CA . LYS A 1 107 ? -0.820 1.791 32.447 1.00 96.31 107 LYS A CA 1
ATOM 879 C C . LYS A 1 107 ? -0.737 2.794 31.293 1.00 96.31 107 LYS A C 1
ATOM 881 O O . LYS A 1 107 ? 0.348 3.019 30.762 1.00 96.31 107 LYS A O 1
ATOM 886 N N . ILE A 1 108 ? -1.851 3.453 30.968 1.00 95.12 108 ILE A N 1
ATOM 887 C CA . ILE A 1 108 ? -1.906 4.485 29.921 1.00 95.12 108 ILE A CA 1
ATOM 888 C C . ILE A 1 108 ? -0.949 5.638 30.246 1.00 95.12 108 ILE A C 1
ATOM 890 O O . ILE A 1 108 ? -0.193 6.079 29.385 1.00 95.12 108 ILE A O 1
ATOM 894 N N . ASN A 1 109 ? -0.923 6.107 31.498 1.00 96.56 109 ASN A N 1
ATOM 895 C CA . ASN A 1 109 ? -0.000 7.169 31.903 1.00 96.56 109 ASN A CA 1
ATOM 896 C C . ASN A 1 109 ? 1.471 6.757 31.763 1.00 96.56 109 ASN A C 1
ATOM 898 O O . ASN A 1 109 ? 2.288 7.559 31.311 1.00 96.56 109 ASN A O 1
ATOM 902 N N . GLN A 1 110 ? 1.813 5.517 32.114 1.00 97.12 110 GLN A N 1
ATOM 903 C CA . GLN A 1 110 ? 3.175 5.010 31.965 1.00 97.12 110 GLN A CA 1
ATOM 904 C C . GLN A 1 110 ? 3.597 4.932 30.488 1.00 97.12 110 GLN A C 1
ATOM 906 O O . GLN A 1 110 ? 4.722 5.296 30.142 1.00 97.12 110 GLN A O 1
ATOM 911 N N . GLU A 1 111 ? 2.704 4.480 29.607 1.00 95.94 111 GLU A N 1
ATOM 912 C CA . GLU A 1 111 ? 2.950 4.442 28.161 1.00 95.94 111 GLU A CA 1
ATOM 913 C C . GLU A 1 111 ? 3.114 5.852 27.582 1.00 95.94 111 GLU A C 1
ATOM 915 O O . GLU A 1 111 ? 4.079 6.109 26.860 1.00 95.94 111 GLU A O 1
ATOM 920 N N . ASN A 1 112 ? 2.253 6.793 27.975 1.00 96.44 112 ASN A N 1
ATOM 921 C CA . ASN A 1 112 ? 2.346 8.191 27.553 1.00 96.44 112 ASN A CA 1
ATOM 922 C C . ASN A 1 112 ? 3.680 8.830 27.959 1.00 96.44 112 ASN A C 1
ATOM 924 O O . ASN A 1 112 ? 4.301 9.517 27.149 1.00 96.44 112 ASN A O 1
ATOM 928 N N . GLN A 1 113 ? 4.170 8.569 29.176 1.00 96.38 113 GLN A N 1
ATOM 929 C CA . GLN A 1 113 ? 5.481 9.067 29.598 1.00 96.38 113 GLN A CA 1
ATOM 930 C C . GLN A 1 113 ? 6.634 8.467 28.781 1.00 96.38 113 GLN A C 1
ATOM 932 O O . GLN A 1 113 ? 7.560 9.192 28.420 1.00 96.38 113 GLN A O 1
ATOM 937 N N . LYS A 1 114 ? 6.565 7.179 28.415 1.00 96.19 114 LYS A N 1
ATOM 938 C CA . LYS A 1 114 ? 7.554 6.558 27.513 1.00 96.19 114 LYS A CA 1
ATOM 939 C C . LYS A 1 114 ? 7.527 7.177 26.116 1.00 96.19 114 LYS A C 1
ATOM 941 O O . LYS A 1 114 ? 8.578 7.352 25.504 1.00 96.19 114 LYS A O 1
ATOM 946 N N . PHE A 1 115 ? 6.347 7.496 25.588 1.00 93.81 115 PHE A N 1
ATOM 947 C CA . PHE A 1 115 ? 6.242 8.178 24.298 1.00 93.81 115 PHE A CA 1
ATOM 948 C C . PHE A 1 115 ? 6.806 9.596 24.354 1.00 93.81 115 PHE A C 1
ATOM 950 O O . PHE A 1 115 ? 7.557 9.977 23.459 1.00 93.81 115 PHE A O 1
ATOM 957 N N . LEU A 1 116 ? 6.518 10.344 25.419 1.00 95.00 116 LEU A N 1
ATOM 958 C CA . LEU A 1 116 ? 7.074 11.680 25.625 1.00 95.00 116 LEU A CA 1
ATOM 959 C C . LEU A 1 116 ? 8.600 11.653 25.716 1.00 95.00 116 LEU A C 1
ATOM 961 O O . LEU A 1 116 ? 9.250 12.437 25.029 1.00 95.00 116 LEU A O 1
ATOM 965 N N . SER A 1 117 ? 9.179 10.719 26.479 1.00 94.12 117 SER A N 1
ATOM 966 C CA . SER A 1 117 ? 10.638 10.608 26.577 1.00 94.12 117 SER A CA 1
ATOM 967 C C . SER A 1 117 ? 11.262 10.287 25.219 1.00 94.12 117 SER A C 1
ATOM 969 O O . SER A 1 117 ? 12.280 10.870 24.860 1.00 94.12 117 SER A O 1
ATOM 971 N N . ARG A 1 118 ? 10.629 9.405 24.430 1.00 91.50 118 ARG A N 1
ATOM 972 C CA . ARG A 1 118 ? 11.077 9.077 23.071 1.00 91.50 118 ARG A CA 1
ATOM 973 C C . ARG A 1 118 ? 11.033 10.291 22.159 1.00 91.50 118 ARG A C 1
ATOM 975 O O . ARG A 1 118 ? 12.030 10.555 21.503 1.00 91.50 118 ARG A O 1
ATOM 982 N N . LEU A 1 119 ? 9.928 11.034 22.148 1.00 87.06 119 LEU A N 1
ATOM 983 C CA . LEU A 1 119 ? 9.784 12.243 21.335 1.00 87.06 119 LEU A CA 1
ATOM 984 C C . LEU A 1 119 ? 10.796 13.323 21.723 1.00 87.06 119 LEU A C 1
ATOM 986 O O . LEU A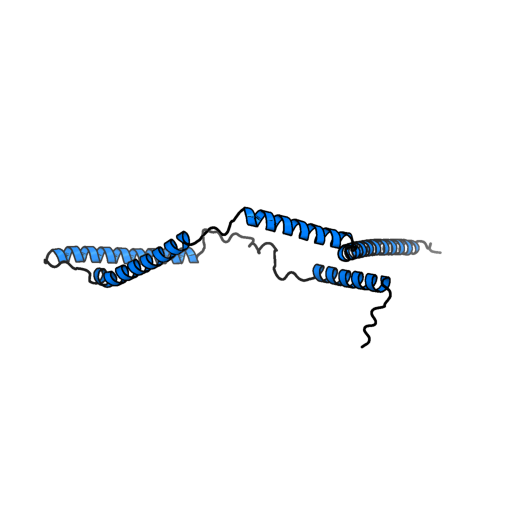 1 119 ? 11.363 13.956 20.844 1.00 87.06 119 LEU A O 1
ATOM 990 N N . GLN A 1 120 ? 11.062 13.502 23.017 1.00 88.19 120 GLN A N 1
ATOM 991 C CA . GLN A 1 120 ? 12.066 14.455 23.498 1.00 88.19 120 GLN A CA 1
ATOM 992 C C . GLN A 1 120 ? 13.498 14.012 23.175 1.00 88.19 120 GLN A C 1
ATOM 994 O O . GLN A 1 120 ? 14.340 14.843 22.853 1.00 88.19 120 GLN A O 1
ATOM 999 N N . SER A 1 121 ? 13.779 12.707 23.246 1.00 86.12 121 SER A N 1
ATOM 1000 C CA . SER A 1 121 ? 15.087 12.141 22.886 1.00 86.12 121 SER A CA 1
ATOM 1001 C C . SER A 1 121 ? 15.308 12.019 21.378 1.00 86.12 121 SER A C 1
ATOM 1003 O O . SER A 1 121 ? 16.444 11.863 20.932 1.00 86.12 121 SER A O 1
ATOM 1005 N N . ALA A 1 122 ? 14.234 12.055 20.588 1.00 81.94 122 ALA A N 1
ATOM 1006 C CA . ALA A 1 122 ? 14.304 11.982 19.143 1.00 81.94 122 ALA A CA 1
ATOM 1007 C C . ALA A 1 122 ? 14.867 13.303 18.617 1.00 81.94 122 ALA A C 1
ATOM 1009 O O . ALA A 1 122 ? 14.158 14.298 18.478 1.00 81.94 122 ALA A O 1
ATOM 1010 N N . SER A 1 123 ? 16.160 13.316 18.310 1.00 74.38 123 SER A N 1
ATOM 1011 C CA . SER A 1 123 ? 16.741 14.386 17.516 1.00 74.38 123 SER A CA 1
ATOM 1012 C C . SER A 1 123 ? 16.294 14.237 16.063 1.00 74.38 123 SER A C 1
ATOM 1014 O O . SER A 1 123 ? 16.166 13.134 15.523 1.00 74.38 123 SER A O 1
ATOM 1016 N N . SER A 1 124 ? 16.034 15.367 15.410 1.00 69.75 124 SER A N 1
ATOM 1017 C CA . SER A 1 124 ? 15.794 15.370 13.975 1.00 69.75 124 SER A CA 1
ATOM 1018 C C . SER A 1 124 ? 17.073 14.919 13.270 1.00 69.75 124 SER A C 1
ATOM 1020 O O . SER A 1 124 ? 18.072 15.635 13.266 1.00 69.75 124 SER A O 1
ATOM 1022 N N . ILE A 1 125 ? 17.039 13.735 12.653 1.00 66.75 125 ILE A N 1
ATOM 1023 C CA . ILE A 1 125 ? 18.109 13.237 11.766 1.00 66.75 125 ILE A CA 1
ATOM 1024 C C . ILE A 1 125 ? 18.236 14.149 10.527 1.00 66.75 125 ILE A C 1
ATOM 1026 O O . ILE A 1 125 ? 19.218 14.092 9.789 1.00 66.75 125 ILE A O 1
ATOM 1030 N N . TYR A 1 126 ? 17.257 15.035 10.305 1.00 64.44 126 TYR A N 1
ATOM 1031 C CA . TYR A 1 126 ? 17.300 16.044 9.262 1.00 64.44 126 TYR A CA 1
ATOM 1032 C C . TYR A 1 126 ? 18.355 17.110 9.577 1.00 64.44 126 TYR A C 1
ATOM 1034 O O . TYR A 1 126 ? 18.086 18.146 10.186 1.00 64.44 126 TYR A O 1
ATOM 1042 N N . ASN A 1 127 ? 19.573 16.856 9.114 1.00 74.50 127 ASN A N 1
ATOM 1043 C CA . ASN A 1 127 ? 20.634 17.841 9.060 1.00 74.50 127 ASN A CA 1
ATOM 1044 C C . ASN A 1 127 ? 20.813 18.290 7.604 1.00 74.50 127 ASN A C 1
ATOM 1046 O O . ASN A 1 127 ? 21.296 17.543 6.750 1.00 74.50 127 ASN A O 1
ATOM 1050 N N . LYS A 1 128 ? 20.419 19.540 7.338 1.00 76.06 128 LYS A N 1
ATOM 1051 C CA . LYS A 1 128 ? 20.458 20.174 6.012 1.00 76.06 128 LYS A CA 1
ATOM 1052 C C . LYS A 1 128 ? 21.845 20.083 5.359 1.00 76.06 128 LYS A C 1
ATOM 1054 O O . LYS A 1 128 ? 21.928 19.945 4.143 1.00 76.06 128 LYS A O 1
ATOM 1059 N N . ASN A 1 129 ? 22.919 20.094 6.152 1.00 77.50 129 ASN A N 1
ATOM 1060 C CA . ASN A 1 129 ? 24.290 20.031 5.644 1.00 77.50 129 ASN A CA 1
ATOM 1061 C C . ASN A 1 129 ? 24.633 18.650 5.062 1.00 77.50 129 ASN A C 1
ATOM 1063 O O . ASN A 1 129 ? 25.275 18.578 4.018 1.00 77.50 129 ASN A O 1
ATOM 1067 N N . TYR A 1 130 ? 24.160 17.557 5.674 1.00 81.88 130 TYR A N 1
ATOM 1068 C CA . TYR A 1 130 ? 24.347 16.209 5.115 1.00 81.88 130 TYR A CA 1
ATOM 1069 C C . TYR A 1 130 ? 23.523 16.010 3.842 1.00 81.88 130 TYR A C 1
ATOM 1071 O O . TYR A 1 130 ? 23.996 15.401 2.886 1.00 81.88 130 TYR A O 1
ATOM 1079 N N . TRP A 1 131 ? 22.322 16.593 3.795 1.00 82.12 131 TRP A N 1
ATOM 1080 C CA . TRP A 1 131 ? 21.442 16.486 2.635 1.00 82.12 131 TRP A CA 1
ATOM 1081 C C . TRP A 1 131 ? 22.048 17.105 1.368 1.00 82.12 131 TRP A C 1
ATOM 1083 O O . TRP A 1 131 ? 21.930 16.523 0.293 1.00 82.12 131 TRP A O 1
ATOM 1093 N N . TYR A 1 132 ? 22.742 18.245 1.479 1.00 84.44 132 TYR A N 1
ATOM 1094 C CA . TYR A 1 132 ? 23.419 18.856 0.328 1.00 84.44 132 TYR A CA 1
ATOM 1095 C C . TYR A 1 132 ? 24.499 17.947 -0.267 1.00 84.44 132 TYR A C 1
ATOM 1097 O O . TYR A 1 132 ? 24.526 17.761 -1.483 1.00 84.44 132 TYR A O 1
ATOM 1105 N N . HIS A 1 133 ? 25.343 17.345 0.575 1.00 84.50 133 HIS A N 1
ATOM 1106 C CA . HIS A 1 133 ? 26.400 16.442 0.114 1.00 84.50 133 HIS A CA 1
ATOM 1107 C C . HIS A 1 133 ? 25.852 15.147 -0.495 1.00 84.50 133 HIS A C 1
ATOM 1109 O O . HIS A 1 133 ? 26.372 14.673 -1.506 1.00 84.50 133 HIS A O 1
ATOM 1115 N N . ASP A 1 134 ? 24.791 14.580 0.078 1.00 85.69 134 ASP A N 1
ATOM 1116 C CA . ASP A 1 134 ? 24.148 13.392 -0.489 1.00 85.69 134 ASP A CA 1
ATOM 1117 C C . ASP A 1 134 ? 23.449 13.706 -1.815 1.00 85.69 134 ASP A C 1
ATOM 1119 O O . ASP A 1 134 ? 23.532 12.924 -2.765 1.00 85.69 134 ASP A O 1
ATOM 1123 N N . ASN A 1 135 ? 22.812 14.873 -1.925 1.00 88.94 135 ASN A N 1
ATOM 1124 C CA . ASN A 1 135 ? 22.185 15.308 -3.167 1.00 88.94 135 ASN A CA 1
ATOM 1125 C C . ASN A 1 135 ? 23.218 15.534 -4.285 1.00 88.94 135 ASN A C 1
ATOM 1127 O O . ASN A 1 135 ? 22.996 15.123 -5.422 1.00 88.94 135 ASN A O 1
ATOM 1131 N N . GLU A 1 136 ? 24.373 16.117 -3.960 1.00 90.62 136 GLU A N 1
ATOM 1132 C CA . GLU A 1 136 ? 25.481 16.294 -4.903 1.00 90.62 136 GLU A CA 1
ATOM 1133 C C . GLU A 1 136 ? 26.022 14.946 -5.411 1.00 90.62 136 GLU A C 1
ATOM 1135 O O . GLU A 1 136 ? 26.148 14.741 -6.622 1.00 90.62 136 GLU A O 1
ATOM 1140 N N . LYS A 1 137 ? 26.255 13.977 -4.513 1.00 91.06 137 LYS A N 1
ATOM 1141 C CA . LYS A 1 137 ? 26.652 12.608 -4.894 1.00 91.06 137 LYS A CA 1
ATOM 1142 C C . LYS A 1 137 ? 25.616 11.938 -5.793 1.00 91.06 137 LYS A C 1
ATOM 1144 O O . LYS A 1 137 ? 25.977 11.320 -6.795 1.00 91.06 137 LYS A O 1
ATOM 1149 N N . ASN A 1 138 ? 24.335 12.078 -5.463 1.00 90.12 138 ASN A N 1
ATOM 1150 C CA . ASN A 1 138 ? 23.245 11.501 -6.245 1.00 90.12 138 ASN A CA 1
ATOM 1151 C C . ASN A 1 138 ? 23.168 12.095 -7.655 1.00 90.12 138 ASN A C 1
ATOM 1153 O O . ASN A 1 138 ? 22.980 11.350 -8.620 1.00 90.12 138 ASN A O 1
ATOM 1157 N N . GLU A 1 139 ? 23.373 13.404 -7.803 1.00 92.44 139 GLU A N 1
ATOM 1158 C CA . GLU A 1 139 ? 23.447 14.032 -9.122 1.00 92.44 139 GLU A CA 1
ATOM 1159 C C . GLU A 1 139 ? 24.663 13.533 -9.918 1.00 92.44 139 GLU A C 1
ATOM 1161 O O . GLU A 1 139 ? 24.525 13.214 -11.099 1.00 92.44 139 GLU A O 1
ATOM 1166 N N . ILE A 1 140 ? 25.824 13.330 -9.286 1.00 91.50 140 ILE A N 1
ATOM 1167 C CA . ILE A 1 140 ? 26.989 12.715 -9.949 1.00 91.50 140 ILE A CA 1
ATOM 1168 C C . ILE A 1 140 ? 26.660 11.294 -10.433 1.00 91.50 140 ILE A C 1
ATOM 1170 O O . ILE A 1 140 ? 26.910 10.963 -11.597 1.00 91.50 140 ILE A O 1
ATOM 1174 N N . TYR A 1 141 ? 26.057 10.453 -9.587 1.00 89.00 141 TYR A N 1
ATOM 1175 C CA . TYR A 1 141 ? 25.668 9.091 -9.971 1.00 89.00 141 TYR A CA 1
ATOM 1176 C C . TYR A 1 141 ? 24.667 9.079 -11.123 1.00 89.00 141 TYR A C 1
ATOM 1178 O O . TYR A 1 141 ? 24.821 8.311 -12.076 1.00 89.00 141 TYR A O 1
ATOM 1186 N N . LYS A 1 142 ? 23.685 9.978 -11.090 1.00 88.00 142 LYS A N 1
ATOM 1187 C CA . LYS A 1 142 ? 22.722 10.167 -12.174 1.00 88.00 142 LYS A CA 1
ATOM 1188 C C . LYS A 1 142 ? 23.420 10.542 -13.479 1.00 88.00 14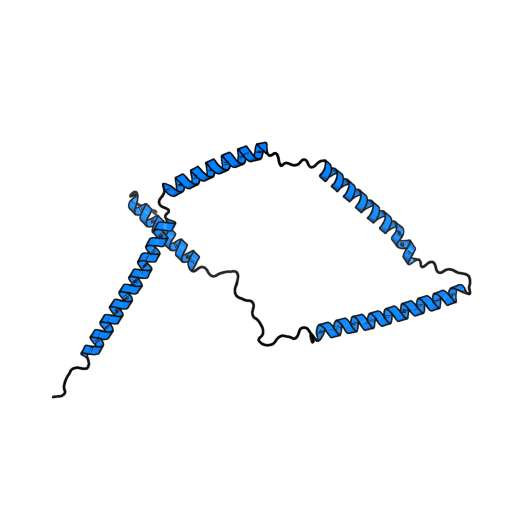2 LYS A C 1
ATOM 1190 O O . LYS A 1 142 ? 23.129 9.937 -14.508 1.00 88.00 142 LYS A O 1
ATOM 1195 N N . GLN A 1 143 ? 24.388 11.460 -13.454 1.00 85.62 143 GLN A N 1
ATOM 1196 C CA . GLN A 1 143 ? 25.162 11.812 -14.648 1.00 85.62 143 GLN A CA 1
ATOM 1197 C C . GLN A 1 143 ? 25.996 10.637 -15.176 1.00 85.62 143 GLN A C 1
ATOM 1199 O O . GLN A 1 143 ? 26.080 10.448 -16.389 1.00 85.62 143 GLN A O 1
ATOM 1204 N N . ILE A 1 144 ? 26.577 9.812 -14.301 1.00 83.50 144 ILE A N 1
ATOM 1205 C CA . ILE A 1 144 ? 27.320 8.604 -14.702 1.00 83.50 144 ILE A CA 1
ATOM 1206 C C . ILE A 1 144 ? 26.386 7.592 -15.381 1.00 83.50 144 ILE A C 1
ATOM 1208 O O . ILE A 1 144 ? 26.715 7.071 -16.450 1.00 83.50 144 ILE A O 1
ATOM 1212 N N . ILE A 1 145 ? 25.202 7.349 -14.812 1.00 77.56 145 ILE A N 1
ATOM 1213 C CA . ILE A 1 145 ? 24.188 6.451 -15.384 1.00 77.56 145 ILE A CA 1
ATOM 1214 C C . ILE A 1 145 ? 23.703 6.982 -16.741 1.00 77.56 145 ILE A C 1
ATOM 1216 O O . ILE A 1 145 ? 23.643 6.231 -17.717 1.00 77.56 145 ILE A O 1
ATOM 1220 N N . LEU A 1 146 ? 23.421 8.284 -16.843 1.00 74.56 146 LEU A N 1
ATOM 1221 C CA . LEU A 1 146 ? 22.991 8.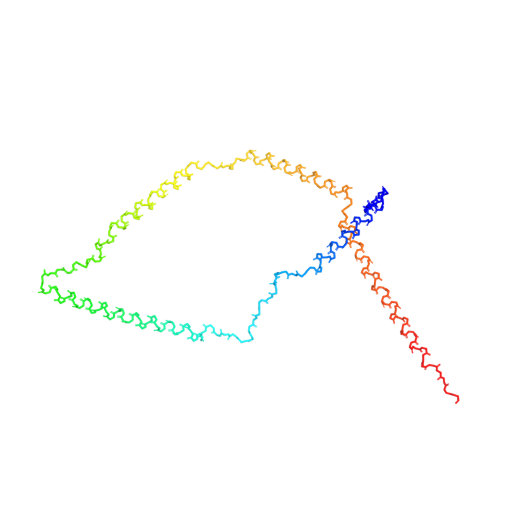931 -18.086 1.00 74.56 146 LEU A CA 1
ATOM 1222 C C . LEU A 1 146 ? 24.077 8.904 -19.172 1.00 74.56 146 LEU A C 1
ATOM 1224 O O . LEU A 1 146 ? 23.787 8.659 -20.341 1.00 74.56 146 LEU A O 1
ATOM 1228 N N . LYS A 1 147 ? 25.348 9.110 -18.816 1.00 70.94 147 LYS A N 1
ATOM 1229 C CA . LYS A 1 147 ? 26.462 8.998 -19.770 1.00 70.94 147 LYS A CA 1
ATOM 1230 C C . LYS A 1 147 ? 26.640 7.559 -20.254 1.00 70.94 147 LYS A C 1
ATOM 1232 O O . LYS A 1 147 ? 26.812 7.337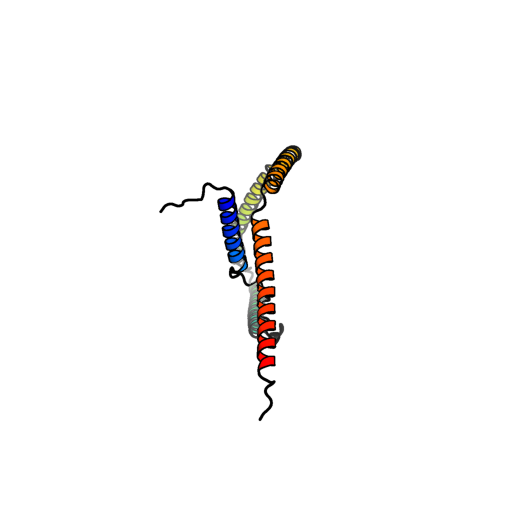 -21.450 1.00 70.94 147 LYS A O 1
ATOM 1237 N N . ARG A 1 148 ? 26.534 6.572 -19.358 1.00 62.31 148 ARG A N 1
ATOM 1238 C CA . ARG A 1 148 ? 26.669 5.146 -19.699 1.00 62.31 148 ARG A CA 1
ATOM 1239 C C . ARG A 1 148 ? 25.522 4.628 -20.574 1.00 62.31 148 ARG A C 1
ATOM 1241 O O . ARG A 1 148 ? 25.754 3.762 -21.416 1.00 62.31 148 ARG A O 1
ATOM 1248 N N . THR A 1 149 ? 24.319 5.169 -20.399 1.00 59.47 149 THR A N 1
ATOM 1249 C CA . THR A 1 149 ? 23.138 4.857 -21.227 1.00 59.47 149 THR A CA 1
ATOM 1250 C C . THR A 1 149 ? 23.149 5.568 -22.579 1.00 59.47 149 THR A C 1
ATOM 1252 O O . THR A 1 149 ? 22.635 5.012 -23.536 1.00 59.47 149 THR A O 1
ATOM 1255 N N . LYS A 1 150 ? 23.783 6.742 -22.715 1.00 57.28 150 LYS A N 1
ATOM 1256 C CA . LYS A 1 150 ? 23.974 7.396 -24.026 1.00 57.28 150 LYS A CA 1
ATOM 1257 C C . LYS A 1 150 ? 25.072 6.752 -24.882 1.00 57.28 150 LYS A C 1
ATOM 1259 O O . LYS A 1 150 ? 24.975 6.786 -26.104 1.00 57.28 150 LYS A O 1
ATOM 1264 N N . LEU A 1 151 ? 26.117 6.191 -24.262 1.00 54.28 151 LEU A N 1
ATOM 1265 C CA . LEU A 1 151 ? 27.244 5.569 -24.978 1.00 54.28 151 LEU A CA 1
ATOM 1266 C C . LEU A 1 151 ? 26.939 4.143 -25.463 1.00 54.28 151 LEU A C 1
ATOM 1268 O O . LEU A 1 151 ? 27.485 3.698 -26.470 1.00 54.28 151 LEU A O 1
ATOM 1272 N N . ASN A 1 152 ? 26.056 3.429 -24.764 1.00 55.94 152 ASN A N 1
ATOM 1273 C CA . ASN A 1 152 ? 25.545 2.140 -25.208 1.00 55.94 152 ASN A CA 1
ATOM 1274 C C . ASN A 1 152 ? 24.237 2.383 -25.949 1.00 55.94 152 ASN A C 1
ATOM 1276 O O . ASN A 1 152 ? 23.289 2.873 -25.352 1.00 55.94 152 ASN A O 1
ATOM 1280 N N . GLN A 1 153 ? 24.172 2.041 -27.236 1.00 62.72 153 GLN A N 1
ATOM 1281 C CA . GLN A 1 153 ? 22.886 1.982 -27.932 1.00 62.72 153 GLN A CA 1
ATOM 1282 C C . GLN A 1 153 ? 21.930 1.133 -27.098 1.00 62.72 153 GLN A C 1
ATOM 1284 O O . GLN A 1 153 ? 22.215 -0.043 -26.867 1.00 62.72 153 GLN A O 1
ATOM 1289 N N . ASP A 1 154 ? 20.840 1.737 -26.618 1.00 71.31 154 ASP A N 1
ATOM 1290 C CA . ASP A 1 154 ? 19.858 1.011 -25.828 1.00 71.31 154 ASP A CA 1
ATOM 1291 C C . ASP A 1 154 ? 19.268 -0.083 -26.716 1.00 71.31 154 ASP A C 1
ATOM 1293 O O . ASP A 1 154 ? 18.551 0.164 -27.691 1.00 71.31 154 ASP A O 1
ATOM 1297 N N . TYR A 1 155 ? 19.632 -1.321 -26.406 1.00 68.69 155 TYR A N 1
ATOM 1298 C CA . TYR A 1 155 ? 19.166 -2.483 -27.136 1.00 68.69 155 TYR A CA 1
ATOM 1299 C C . TYR A 1 155 ? 17.643 -2.633 -27.042 1.00 68.69 155 TYR A C 1
ATOM 1301 O O . TYR A 1 155 ? 17.048 -3.204 -27.953 1.00 68.69 155 TYR A O 1
ATOM 1309 N N . ASN A 1 156 ? 16.996 -2.041 -26.026 1.00 69.56 156 ASN A N 1
ATOM 1310 C CA . ASN A 1 156 ? 15.540 -1.944 -25.966 1.00 69.56 156 ASN A CA 1
ATOM 1311 C C . ASN A 1 156 ? 14.986 -1.030 -27.063 1.00 69.56 156 ASN A C 1
ATOM 1313 O O . ASN A 1 156 ? 13.981 -1.368 -27.684 1.00 69.56 156 ASN A O 1
ATOM 1317 N N . ASP A 1 157 ? 15.636 0.099 -27.343 1.00 77.19 157 ASP A N 1
ATOM 1318 C CA . ASP A 1 157 ? 15.193 1.026 -28.388 1.00 77.19 157 ASP A CA 1
ATOM 1319 C C . ASP A 1 157 ? 15.444 0.462 -29.789 1.00 77.19 157 ASP A C 1
ATOM 1321 O O . ASP A 1 157 ? 14.608 0.621 -30.683 1.00 77.19 157 ASP A O 1
ATOM 1325 N N . LEU A 1 158 ? 16.553 -0.260 -29.983 1.00 76.50 158 LEU A N 1
ATOM 1326 C CA . LEU A 1 158 ? 16.797 -1.011 -31.219 1.00 76.50 158 LEU A CA 1
ATOM 1327 C C . LEU A 1 158 ? 15.750 -2.116 -31.427 1.00 76.50 158 LEU A C 1
ATOM 1329 O O . LEU A 1 158 ? 15.228 -2.245 -32.534 1.00 76.50 158 LEU A O 1
ATOM 1333 N N . ALA A 1 159 ? 15.404 -2.857 -30.370 1.00 77.06 159 ALA A N 1
ATOM 1334 C CA . ALA A 1 159 ? 14.371 -3.892 -30.401 1.00 77.06 159 ALA A CA 1
ATOM 1335 C C . ALA A 1 159 ? 12.956 -3.323 -30.639 1.00 77.06 159 ALA A C 1
ATOM 1337 O O . ALA A 1 159 ? 12.139 -3.930 -31.327 1.00 77.06 159 ALA A O 1
ATOM 1338 N N . ARG A 1 160 ? 12.637 -2.134 -30.111 1.00 77.94 160 ARG A N 1
ATOM 1339 C CA . ARG A 1 160 ? 11.362 -1.451 -30.403 1.00 77.94 160 ARG A CA 1
ATOM 1340 C C . ARG A 1 160 ? 11.260 -1.067 -31.879 1.00 77.94 160 ARG A C 1
ATOM 1342 O O . ARG A 1 160 ? 10.284 -1.427 -32.533 1.00 77.94 160 ARG A O 1
ATOM 1349 N N . LYS A 1 161 ? 12.300 -0.429 -32.428 1.00 80.94 161 LYS A N 1
ATOM 1350 C CA . LYS A 1 161 ? 12.357 -0.040 -33.849 1.00 80.94 161 LYS A CA 1
ATOM 1351 C C . LYS A 1 161 ? 12.281 -1.249 -34.789 1.00 80.94 161 LYS A C 1
ATOM 1353 O O . LYS A 1 161 ? 11.621 -1.193 -35.828 1.00 80.94 161 LYS A O 1
ATOM 1358 N N . SER A 1 162 ? 12.927 -2.365 -34.447 1.00 78.19 162 SER A N 1
ATOM 1359 C CA . SER A 1 162 ? 12.851 -3.592 -35.250 1.00 78.19 162 SER A CA 1
ATOM 1360 C C . SER A 1 162 ? 11.461 -4.247 -35.205 1.00 78.19 162 SER A C 1
ATOM 1362 O O . SER A 1 162 ? 10.975 -4.737 -36.225 1.00 78.19 162 SER A O 1
ATOM 1364 N N . LEU A 1 163 ? 10.771 -4.217 -34.060 1.00 75.69 163 LEU A N 1
ATOM 1365 C CA . LEU A 1 163 ? 9.385 -4.684 -33.950 1.00 75.69 163 LEU A CA 1
ATOM 1366 C C . LEU A 1 163 ? 8.407 -3.809 -34.752 1.00 75.69 163 LEU A C 1
ATOM 1368 O O . LEU A 1 163 ? 7.507 -4.343 -35.404 1.00 75.69 163 LEU A O 1
ATOM 1372 N N . GLU A 1 164 ? 8.596 -2.489 -34.748 1.00 77.69 164 GLU A N 1
ATOM 1373 C CA . GLU A 1 164 ? 7.794 -1.530 -35.526 1.00 77.69 164 GLU A CA 1
ATOM 1374 C C . GLU A 1 164 ? 7.991 -1.693 -37.039 1.00 77.69 164 GLU A C 1
ATOM 1376 O O . GLU A 1 164 ? 7.033 -1.717 -37.807 1.00 77.69 164 GLU A O 1
ATOM 1381 N N . THR A 1 165 ? 9.230 -1.883 -37.491 1.00 73.75 165 THR A N 1
ATOM 1382 C CA . THR A 1 165 ? 9.525 -2.141 -38.913 1.00 73.75 165 THR A CA 1
ATOM 1383 C C . THR A 1 165 ? 8.995 -3.495 -39.399 1.00 73.75 165 THR A C 1
ATOM 1385 O O . THR A 1 165 ? 8.563 -3.628 -40.544 1.00 73.75 165 THR A O 1
ATOM 1388 N N . ARG A 1 166 ? 8.955 -4.519 -38.535 1.00 66.25 166 ARG A N 1
ATOM 1389 C CA . ARG A 1 166 ? 8.353 -5.823 -38.872 1.00 66.25 166 ARG A CA 1
ATOM 1390 C C . ARG A 1 166 ? 6.826 -5.790 -38.923 1.00 66.25 166 ARG A C 1
ATOM 1392 O O . ARG A 1 166 ? 6.243 -6.574 -39.675 1.00 66.25 166 ARG A O 1
ATOM 1399 N N . SER A 1 167 ? 6.167 -4.947 -38.128 1.00 61.09 167 SER A N 1
ATOM 1400 C CA . SER A 1 167 ? 4.705 -4.825 -38.153 1.00 61.09 167 SER A CA 1
ATOM 1401 C C . SER A 1 167 ? 4.226 -4.089 -39.408 1.00 61.09 167 SER A C 1
ATOM 1403 O O . SER A 1 167 ? 3.281 -4.545 -40.051 1.00 61.09 167 SER A O 1
ATOM 1405 N N . THR A 1 168 ? 4.931 -3.037 -39.834 1.00 60.53 168 THR A N 1
ATOM 1406 C CA . THR A 1 168 ? 4.640 -2.316 -41.085 1.00 60.53 168 THR A CA 1
ATOM 1407 C C . THR A 1 168 ? 4.914 -3.172 -42.325 1.00 60.53 168 THR A C 1
ATOM 1409 O O . THR A 1 168 ? 4.088 -3.208 -43.237 1.00 60.53 168 THR A O 1
ATOM 1412 N N . GLY A 1 169 ? 5.994 -3.963 -42.333 1.00 57.44 169 GLY A N 1
ATOM 1413 C CA . GLY A 1 169 ? 6.301 -4.889 -43.431 1.00 57.44 169 GLY A CA 1
ATOM 1414 C C . GLY A 1 169 ? 5.227 -5.962 -43.679 1.00 57.44 169 GLY A C 1
ATOM 1415 O O . GLY A 1 169 ? 4.919 -6.266 -44.831 1.00 57.44 169 GLY A O 1
ATOM 1416 N N . ARG A 1 170 ? 4.593 -6.500 -42.623 1.00 55.53 170 ARG A N 1
ATOM 1417 C CA . ARG A 1 170 ? 3.481 -7.470 -42.764 1.00 55.53 170 ARG A CA 1
ATOM 1418 C C . ARG A 1 170 ? 2.188 -6.833 -43.285 1.00 55.53 170 ARG A C 1
ATOM 1420 O O . ARG A 1 170 ? 1.405 -7.486 -43.974 1.00 55.53 170 ARG A O 1
ATOM 1427 N N . MET A 1 171 ? 1.956 -5.558 -42.978 1.00 53.47 171 MET A N 1
ATOM 1428 C CA . MET A 1 171 ? 0.792 -4.822 -43.489 1.00 53.47 171 MET A CA 1
ATOM 1429 C C . MET A 1 171 ? 0.924 -4.570 -44.998 1.00 53.47 171 MET A C 1
ATOM 1431 O O . MET A 1 171 ? -0.042 -4.723 -45.740 1.00 53.47 171 MET A O 1
ATOM 1435 N N . ILE A 1 172 ? 2.139 -4.284 -45.475 1.00 56.50 172 ILE A N 1
ATOM 1436 C CA . ILE A 1 172 ? 2.414 -4.077 -46.904 1.00 56.50 172 ILE A CA 1
ATOM 1437 C C . ILE A 1 172 ? 2.306 -5.396 -47.688 1.00 56.50 172 ILE A C 1
ATOM 1439 O O . ILE A 1 172 ? 1.687 -5.425 -48.753 1.00 56.50 172 ILE A O 1
ATOM 1443 N N . SER A 1 173 ? 2.836 -6.507 -47.159 1.00 56.16 173 SER A N 1
ATOM 1444 C CA . SER A 1 173 ? 2.758 -7.807 -47.846 1.00 56.16 173 SER A CA 1
ATOM 1445 C C . SER A 1 173 ? 1.324 -8.338 -47.953 1.00 56.16 173 SER A C 1
ATOM 1447 O O . SER A 1 173 ? 0.942 -8.876 -48.991 1.00 56.16 173 SER A O 1
ATOM 1449 N N . SER A 1 174 ? 0.498 -8.132 -46.923 1.00 56.59 174 SER A N 1
ATOM 1450 C CA . SER A 1 174 ? -0.919 -8.526 -46.945 1.00 56.59 174 SER A CA 1
ATOM 1451 C C . SER A 1 174 ? -1.763 -7.675 -47.903 1.00 56.59 174 SER A C 1
ATOM 1453 O O . SER A 1 174 ? -2.642 -8.213 -48.576 1.00 56.59 174 SER A O 1
ATOM 1455 N N . GLN A 1 175 ? -1.467 -6.378 -48.053 1.00 57.31 175 GLN A N 1
ATOM 1456 C CA . GLN A 1 175 ? -2.110 -5.526 -49.063 1.00 57.31 175 GLN A CA 1
ATOM 1457 C C . GLN A 1 175 ? -1.722 -5.905 -50.500 1.00 57.31 175 GLN A C 1
ATOM 1459 O O . GLN A 1 175 ? -2.574 -5.876 -51.389 1.00 57.31 175 GLN A O 1
ATOM 1464 N N . GLN A 1 176 ? -0.467 -6.297 -50.741 1.00 57.62 176 GLN A N 1
ATOM 1465 C CA . GLN A 1 176 ? -0.023 -6.760 -52.061 1.00 57.62 176 GLN A CA 1
ATOM 1466 C C . GLN A 1 176 ? -0.646 -8.108 -52.449 1.00 57.62 176 GLN A C 1
ATOM 1468 O O . GLN A 1 176 ? -1.033 -8.286 -53.604 1.00 57.62 176 GLN A O 1
ATOM 1473 N N . PHE A 1 177 ? -0.817 -9.027 -51.493 1.00 55.56 177 PHE A N 1
ATOM 1474 C CA . PHE A 1 177 ? -1.491 -10.308 -51.736 1.00 55.56 177 PHE A CA 1
ATOM 1475 C C . PHE A 1 177 ? -2.978 -10.119 -52.078 1.00 55.56 177 PHE A C 1
ATOM 1477 O O . PHE A 1 177 ? -3.484 -10.743 -53.007 1.00 55.56 177 PHE A O 1
ATOM 1484 N N . LYS A 1 178 ? -3.660 -9.187 -51.393 1.00 55.53 178 LYS A N 1
ATOM 1485 C CA . LYS A 1 178 ? -5.064 -8.840 -51.674 1.00 55.53 178 LYS A CA 1
ATOM 1486 C C . LYS A 1 178 ? -5.259 -8.196 -53.049 1.00 55.53 178 LYS A C 1
ATOM 1488 O O . LYS A 1 178 ? -6.247 -8.477 -53.715 1.00 55.53 178 LYS A O 1
ATOM 1493 N N . ARG A 1 179 ? -4.316 -7.355 -53.496 1.00 55.25 179 ARG A N 1
ATOM 1494 C CA . ARG A 1 179 ? -4.360 -6.771 -54.849 1.00 55.25 179 ARG A CA 1
ATOM 1495 C C . ARG A 1 179 ? -4.163 -7.815 -55.948 1.00 55.25 179 ARG A C 1
ATOM 1497 O O . ARG A 1 179 ? -4.815 -7.691 -56.973 1.00 55.25 179 ARG A O 1
ATOM 1504 N N . ARG A 1 180 ? -3.323 -8.834 -55.723 1.00 56.28 180 ARG A N 1
ATOM 1505 C CA . ARG A 1 180 ? -3.128 -9.935 -56.682 1.00 56.28 180 ARG A CA 1
ATOM 1506 C C . ARG A 1 180 ? -4.359 -10.835 -56.817 1.00 56.28 180 ARG A C 1
ATOM 1508 O O . ARG A 1 180 ? -4.745 -11.146 -57.933 1.00 56.28 180 ARG A O 1
ATOM 1515 N N . GLN A 1 181 ? -5.032 -11.166 -55.714 1.00 55.88 181 GLN A N 1
ATOM 1516 C CA . GLN A 1 181 ? -6.273 -11.951 -55.785 1.00 55.88 181 GLN A CA 1
ATOM 1517 C C . GLN A 1 181 ? -7.400 -11.227 -56.542 1.00 55.88 181 GLN A C 1
ATOM 1519 O O . GLN A 1 181 ? -8.101 -11.853 -57.325 1.00 55.88 181 GLN A O 1
ATOM 1524 N N . MET A 1 182 ? -7.528 -9.904 -56.380 1.00 54.56 182 MET A N 1
ATOM 1525 C CA . MET A 1 182 ? -8.532 -9.112 -57.109 1.00 54.56 182 MET A CA 1
ATOM 1526 C C . MET A 1 182 ? -8.237 -9.013 -58.614 1.00 54.56 182 MET A C 1
ATOM 1528 O O . MET A 1 182 ? -9.167 -8.911 -59.407 1.00 54.56 182 MET A O 1
ATOM 1532 N N . SER A 1 183 ? -6.964 -9.027 -59.026 1.00 57.16 183 SER A N 1
ATOM 1533 C CA . SER A 1 183 ? -6.601 -9.063 -60.449 1.00 57.16 183 SER A CA 1
ATOM 1534 C C . SER A 1 183 ? -6.820 -10.440 -61.077 1.00 57.16 183 SER A C 1
ATOM 1536 O O . SER A 1 183 ? -7.211 -10.508 -62.238 1.00 57.16 183 SER A O 1
ATOM 1538 N N . ASP A 1 184 ? -6.637 -11.520 -60.315 1.00 53.97 184 ASP A N 1
ATOM 1539 C CA . ASP A 1 184 ? -6.840 -12.886 -60.810 1.00 53.97 184 ASP A CA 1
ATOM 1540 C C . ASP A 1 184 ? -8.340 -13.242 -60.920 1.00 53.97 184 ASP A C 1
ATOM 1542 O O . ASP A 1 184 ? -8.739 -13.934 -61.856 1.00 53.97 184 ASP A O 1
ATOM 1546 N N . GLU A 1 185 ? -9.204 -12.706 -60.044 1.00 53.28 185 GLU A N 1
ATOM 1547 C CA . GLU A 1 185 ? -10.670 -12.846 -60.166 1.00 53.28 185 GLU A CA 1
ATOM 1548 C C . GLU A 1 185 ? -11.257 -12.068 -61.358 1.00 53.28 185 GLU A C 1
ATOM 1550 O O . GLU A 1 185 ? -12.253 -12.496 -61.941 1.00 53.28 185 GLU A O 1
ATOM 1555 N N . GLN A 1 186 ? -10.635 -10.958 -61.775 1.00 52.94 186 GLN A N 1
ATOM 1556 C CA . GLN A 1 186 ? -11.086 -10.204 -62.954 1.00 52.94 186 GLN A CA 1
ATOM 1557 C C . GLN A 1 186 ? -10.731 -10.875 -64.288 1.00 52.94 186 GLN A C 1
ATOM 1559 O O . GLN A 1 186 ? -11.366 -10.578 -65.298 1.00 52.94 186 GLN A O 1
ATOM 1564 N N . PHE A 1 187 ? -9.786 -11.819 -64.299 1.00 52.78 187 PHE A N 1
ATOM 1565 C CA . PHE A 1 187 ? -9.442 -12.593 -65.496 1.00 52.78 187 PHE A CA 1
ATOM 1566 C C . PHE A 1 187 ? -10.436 -13.725 -65.806 1.00 52.78 187 PHE A C 1
ATOM 1568 O O . PHE A 1 187 ? -10.462 -14.214 -66.933 1.00 52.78 187 PHE A O 1
ATOM 1575 N N . TYR A 1 188 ? -11.284 -14.125 -64.851 1.00 53.25 188 TYR A N 1
ATOM 1576 C CA . TYR A 1 188 ? -12.209 -15.255 -65.021 1.00 53.25 188 TYR A CA 1
ATOM 1577 C C . TYR A 1 188 ? -13.566 -14.899 -65.656 1.00 53.25 188 TYR A C 1
ATOM 1579 O O . TYR A 1 188 ? -14.340 -15.800 -65.964 1.00 53.25 188 TYR A O 1
ATOM 1587 N N . TYR A 1 189 ? -13.861 -13.614 -65.892 1.00 55.91 189 TYR A N 1
ATOM 1588 C CA . TYR A 1 189 ? -15.152 -13.156 -66.441 1.00 55.91 189 TYR A CA 1
ATOM 1589 C C . TYR A 1 189 ? -15.083 -12.587 -67.869 1.00 55.91 189 TYR A C 1
ATOM 1591 O O . TYR A 1 189 ? -16.040 -11.973 -68.336 1.00 55.91 189 TYR A O 1
ATOM 1599 N N . GLN A 1 190 ? -13.980 -12.798 -68.592 1.00 52.12 190 GLN A N 1
ATOM 1600 C CA . GLN A 1 190 ? -13.841 -12.391 -69.996 1.00 52.12 190 GLN A CA 1
ATOM 1601 C C . GLN A 1 190 ? -13.479 -13.585 -70.885 1.00 52.12 190 GLN A C 1
ATOM 1603 O O . GLN A 1 190 ? -12.392 -13.653 -71.450 1.00 52.12 190 GLN A O 1
ATOM 1608 N N . GLN A 1 191 ? -14.402 -14.533 -71.034 1.00 57.19 191 GLN A N 1
ATOM 1609 C CA . GLN A 1 191 ? -14.430 -15.388 -72.221 1.00 57.19 191 GLN A CA 1
ATOM 1610 C C . GLN A 1 191 ? -15.818 -15.275 -72.861 1.00 57.19 191 GLN A C 1
ATOM 1612 O O . GLN A 1 191 ? -16.811 -15.524 -72.175 1.00 57.19 191 GLN A O 1
ATOM 1617 N N . PRO A 1 192 ? -15.917 -14.835 -74.129 1.00 54.28 192 PRO A N 1
ATOM 1618 C CA . PRO A 1 192 ? -17.189 -14.804 -74.832 1.00 54.28 192 PRO A CA 1
ATOM 1619 C C . PRO A 1 192 ? -17.583 -16.234 -75.243 1.00 54.28 192 PRO A C 1
ATOM 1621 O O . PRO A 1 192 ? -16.695 -17.033 -75.551 1.00 54.28 192 PRO A O 1
ATOM 1624 N N . PRO A 1 193 ? -18.883 -16.572 -75.238 1.00 56.53 193 PRO A N 1
ATOM 1625 C CA . PRO A 1 193 ? -19.344 -17.854 -75.748 1.00 56.53 193 PRO A CA 1
ATOM 1626 C C . PRO A 1 193 ? -19.206 -17.881 -77.278 1.00 56.53 193 PRO A C 1
ATOM 1628 O O . PRO A 1 193 ? -19.401 -16.849 -77.926 1.00 56.53 193 PRO A O 1
ATOM 1631 N N . GLU A 1 194 ? -18.830 -19.049 -77.806 1.00 50.50 194 GLU A N 1
ATOM 1632 C CA . GLU A 1 194 ? -18.705 -19.353 -79.243 1.00 50.50 194 GLU A CA 1
ATOM 1633 C C . GLU A 1 194 ? -19.999 -19.115 -80.035 1.00 50.50 194 GLU A C 1
ATOM 1635 O O . GLU A 1 194 ? -21.097 -19.398 -79.496 1.00 50.50 194 GLU A O 1
#

InterPro domains:
  IPR029488 Hemingway/CFA97 [PF13879] (26-120)
  IPR038792 CFAP97 domain-containing protein 1/2 [PTHR33768] (4-175)

Radius of gyration: 41.37 Å; chains: 1; bounding box: 74×49×134 Å

Organism: Paramecium octaurelia (NCBI:txid43137)